Protein AF-A0A522PJX7-F1 (afdb_monomer)

Mean predicted aligned error: 15.56 Å

pLDDT: mean 84.02, std 15.45, range [34.19, 97.69]

Solvent-accessible surface area (backbone atoms only — not comparable to full-atom values): 11535 Å² total; per-residue (Å²): 135,85,78,81,78,79,79,72,76,81,71,79,57,52,40,31,30,50,41,28,52,39,64,55,97,56,32,43,27,32,71,86,66,47,16,30,44,44,42,90,82,45,62,69,66,53,59,69,59,42,38,61,78,27,16,34,41,37,28,24,50,101,76,23,36,34,71,44,70,45,72,37,97,53,82,66,90,56,57,42,54,66,88,81,48,68,70,85,37,46,42,83,35,68,64,68,54,49,74,51,55,77,65,54,63,16,55,32,38,40,36,38,35,49,41,89,86,57,61,90,87,63,56,48,15,39,17,28,63,94,55,77,56,36,31,58,66,42,69,39,47,76,77,53,101,41,35,31,41,34,79,44,80,38,42,56,67,38,78,43,43,34,47,51,18,52,48,35,76,66,36,18,51,16,36,95,84,65,45,81,58,80,71,47,76,49,64,36,35,76,80,38,72,48,83,49,72,44,71,36,43,53,73,62,131

Radius of gyration: 29.39 Å; Cα contacts (8 Å, |Δi|>4): 430; chains: 1; bounding box: 68×28×91 Å

Nearest PDB structures (foldseek):
  5veb-assembly1_X  TM=3.843E-01  e=1.137E-01  Homo sapiens
  6sws-assembly3_E-2  TM=5.670E-01  e=1.074E+00  Homo sapiens
  2d7p-assembly1_A  TM=5.488E-01  e=8.053E-01  Homo sapiens
  2dj4-assembly1_A  TM=5.676E-01  e=2.023E+00  Homo sapiens
  6sws-assembly2_C-3  TM=5.173E-01  e=1.074E+00  Homo sapiens

Secondary structure (DSSP, 8-state):
------------PEEEEEEEEEEETTEEEETTS-EEEEPTTS-HHHHHH--TT-EEEEEE-TTSEEEEEEEESS--SSSB-GGGS-GGGSB--HHHHHTT----EEEEEEEEEPPTTS-TTPPPEEEEGGGTT-TTSEEPEE-SSSEEEEEEEEETT-EEEEEEESSSGGGBEE-TTSS-PPPEEEE--TT-EEEEE--EETT--

Foldseek 3Di:
DDDDDPPPPPPPFAKEKFFFQDQPPQWTAGPVQWIAGEDPPEDVVLNVLNDGGWMWIFGADPQLYTPYIDTHNDTDPDGHYPVVDDPRSIDRDVVNVCVPPVLVFAKAKEKEFEDLPPDQPFWKAKQWVVNVRQQHDWTWDDPDSGITMTIDTGRQFDKIWIWMASRDLQFTFADPVLHDDGTDIDTGHHPHYHYYYRPGTNPDD

Sequence (205 aa):
MVATLHLLALAVALQIHAQVLALQDGLLVLTSGDALRVDPALDPQVERQAAPGRYVLISLDERGVVRALRVGDHPFTQGEAPSAVPAALFVTPPHRAAESAQETSVTVTLTVRVPSSTPPNDAVYVATAASEWNANQVRCTQLDGITWRCSLTLPDGAPLAYRYTRGAWSTAESDPAGGQPAARTLTARANLTASDTVARWSDQR

Structure (mmCIF, N/CA/C/O backbone):
data_AF-A0A522PJX7-F1
#
_entry.id   AF-A0A522PJX7-F1
#
loop_
_atom_site.group_PDB
_atom_site.id
_atom_site.type_symbol
_atom_site.label_atom_id
_atom_site.label_alt_id
_atom_site.label_comp_id
_atom_site.label_asym_id
_atom_site.label_entity_id
_atom_site.label_seq_id
_atom_site.pdbx_PDB_ins_code
_atom_site.Cartn_x
_atom_site.Cartn_y
_atom_site.Cartn_z
_atom_site.occupancy
_atom_site.B_iso_or_equiv
_atom_site.auth_seq_id
_atom_site.auth_comp_id
_atom_site.auth_asym_id
_atom_site.auth_atom_id
_atom_site.pdbx_PDB_model_num
ATOM 1 N N . MET A 1 1 ? -40.185 10.380 62.701 1.00 40.31 1 MET A N 1
ATOM 2 C CA . MET A 1 1 ? -39.904 10.672 61.281 1.00 40.31 1 MET A CA 1
ATOM 3 C C . MET A 1 1 ? -38.770 9.747 60.872 1.00 40.31 1 MET A C 1
ATOM 5 O O . MET A 1 1 ? -37.645 9.953 61.303 1.00 40.31 1 MET A O 1
ATOM 9 N N . VAL A 1 2 ? -39.100 8.623 60.235 1.00 34.19 2 VAL A N 1
ATOM 10 C CA . VAL A 1 2 ? -38.140 7.553 59.927 1.00 34.19 2 VAL A CA 1
ATOM 11 C C . VAL A 1 2 ? -37.400 7.963 58.659 1.00 34.19 2 VAL A C 1
ATOM 13 O O . VAL A 1 2 ? -38.016 8.072 57.603 1.00 34.19 2 VAL A O 1
ATOM 16 N N . ALA A 1 3 ? -36.111 8.272 58.781 1.00 36.66 3 ALA A N 1
ATOM 17 C CA . ALA A 1 3 ? -35.261 8.551 57.635 1.00 36.66 3 ALA A CA 1
ATOM 18 C C . ALA A 1 3 ? -34.966 7.228 56.921 1.00 36.66 3 ALA A C 1
ATOM 20 O O . ALA A 1 3 ? -34.349 6.322 57.478 1.00 36.66 3 ALA A O 1
ATOM 21 N N . THR A 1 4 ? -35.478 7.128 55.701 1.00 39.91 4 THR A N 1
ATOM 22 C CA . THR A 1 4 ? -35.306 6.030 54.758 1.00 39.91 4 THR A CA 1
ATOM 23 C C . THR A 1 4 ? -33.826 5.706 54.573 1.00 39.91 4 THR A C 1
ATOM 25 O O . THR A 1 4 ? -33.088 6.449 53.927 1.00 39.91 4 THR A O 1
ATOM 28 N N . LEU A 1 5 ? -33.403 4.575 55.134 1.00 36.38 5 LEU A N 1
ATOM 29 C CA . LEU A 1 5 ? -32.114 3.952 54.873 1.00 36.38 5 LEU A CA 1
ATOM 30 C C . LEU A 1 5 ? -32.137 3.454 53.416 1.00 36.38 5 LEU A C 1
ATOM 32 O O . LEU A 1 5 ? -32.706 2.405 53.122 1.00 36.38 5 LEU A O 1
ATOM 36 N N . HIS A 1 6 ? -31.584 4.230 52.482 1.00 40.34 6 HIS A N 1
ATOM 37 C CA . HIS A 1 6 ? -31.295 3.725 51.139 1.00 40.34 6 HIS A CA 1
ATOM 38 C C . HIS A 1 6 ? -30.131 2.735 51.258 1.00 40.34 6 HIS A C 1
ATOM 40 O O . HIS A 1 6 ? -28.964 3.120 51.218 1.00 40.34 6 HIS A O 1
ATOM 46 N N . LEU A 1 7 ? -30.458 1.452 51.433 1.00 37.94 7 LEU A N 1
ATOM 47 C CA . LEU A 1 7 ? -29.553 0.358 51.099 1.00 37.94 7 LEU A CA 1
ATOM 48 C C . LEU A 1 7 ? -29.308 0.429 49.584 1.00 37.94 7 LEU A C 1
ATOM 50 O O . LEU A 1 7 ? -30.076 -0.108 48.788 1.00 37.94 7 LEU A O 1
ATOM 54 N N . LEU A 1 8 ? -28.254 1.132 49.175 1.00 37.53 8 LEU A N 1
ATOM 55 C CA . LEU A 1 8 ? -27.658 0.925 47.864 1.00 37.53 8 LEU A CA 1
ATOM 56 C C . LEU A 1 8 ? -27.061 -0.480 47.882 1.00 37.53 8 LEU A C 1
ATOM 58 O O . LEU A 1 8 ? -26.083 -0.744 48.581 1.00 37.53 8 LEU A O 1
ATOM 62 N N . ALA A 1 9 ? -27.704 -1.390 47.156 1.00 37.03 9 ALA A N 1
ATOM 63 C CA . ALA A 1 9 ? -27.133 -2.678 46.820 1.00 37.03 9 ALA A CA 1
ATOM 64 C C . ALA A 1 9 ? -25.723 -2.440 46.260 1.00 37.03 9 ALA A C 1
ATOM 66 O O . ALA A 1 9 ? -25.567 -1.745 45.254 1.00 37.03 9 ALA A O 1
ATOM 67 N N . LEU A 1 10 ? -24.696 -2.975 46.927 1.00 41.69 10 LEU A N 1
ATOM 68 C CA . LEU A 1 10 ? -23.364 -3.085 46.345 1.00 41.69 10 LEU A CA 1
ATOM 69 C C . LEU A 1 10 ? -23.477 -4.056 45.164 1.00 41.69 10 LEU A C 1
ATOM 71 O O . LEU A 1 10 ? -23.304 -5.262 45.325 1.00 41.69 10 LEU A O 1
ATOM 75 N N . ALA A 1 11 ? -23.805 -3.539 43.981 1.00 48.88 11 ALA A N 1
ATOM 76 C CA . ALA A 1 11 ? -23.495 -4.235 42.747 1.00 48.88 11 ALA A CA 1
ATOM 77 C C . ALA A 1 11 ? -21.972 -4.392 42.732 1.00 48.88 11 ALA A C 1
ATOM 79 O O . ALA A 1 11 ? -21.236 -3.403 42.789 1.00 48.88 11 ALA A O 1
ATOM 80 N N . VAL A 1 12 ? -21.498 -5.634 42.765 1.00 54.03 12 VAL A N 1
ATOM 81 C CA . VAL A 1 12 ? -20.076 -5.944 42.641 1.00 54.03 12 VAL A CA 1
ATOM 82 C C . VAL A 1 12 ? -19.652 -5.434 41.268 1.00 54.03 12 VAL A C 1
ATOM 84 O O . VAL A 1 12 ? -19.999 -6.030 40.254 1.00 54.03 12 VAL A O 1
ATOM 87 N N . ALA A 1 13 ? -18.979 -4.284 41.224 1.00 66.62 13 ALA A N 1
ATOM 88 C CA . ALA A 1 13 ? -18.426 -3.767 39.982 1.00 66.62 13 ALA A CA 1
ATOM 89 C C . ALA A 1 13 ? -17.423 -4.799 39.455 1.00 66.62 13 ALA A C 1
ATOM 91 O O . ALA A 1 13 ? -16.524 -5.213 40.192 1.00 66.62 13 ALA A O 1
ATOM 92 N N . LEU A 1 14 ? -17.592 -5.235 38.207 1.00 85.81 14 LEU A N 1
ATOM 93 C CA . LEU A 1 14 ? -16.680 -6.190 37.589 1.00 85.81 14 LEU A CA 1
ATOM 94 C C . LEU A 1 14 ? -15.313 -5.522 37.457 1.00 85.81 14 LEU A C 1
ATOM 96 O O . LEU A 1 14 ? -15.195 -4.477 36.818 1.00 85.81 14 LEU A O 1
ATOM 100 N N . GLN A 1 15 ? -14.289 -6.100 38.081 1.00 91.06 15 GLN A N 1
ATOM 101 C CA . GLN A 1 15 ? -12.939 -5.554 38.026 1.00 91.06 15 GLN A CA 1
ATOM 102 C C . GLN A 1 15 ? -12.079 -6.356 37.068 1.00 91.06 15 GLN A C 1
ATOM 104 O O . GLN A 1 15 ? -12.014 -7.576 37.185 1.00 91.06 15 GLN A O 1
ATOM 109 N N . ILE A 1 16 ? -11.368 -5.667 36.182 1.00 91.12 16 ILE A N 1
ATOM 110 C CA . ILE A 1 16 ? -10.416 -6.286 35.262 1.00 91.12 16 ILE A CA 1
ATOM 111 C C . ILE A 1 16 ? -9.067 -5.580 35.345 1.00 91.12 16 ILE A C 1
ATOM 113 O O . ILE A 1 16 ? -9.017 -4.379 35.616 1.00 91.12 16 ILE A O 1
ATOM 117 N N . HIS A 1 17 ? -7.973 -6.293 35.091 1.00 91.81 17 HIS A N 1
ATOM 118 C CA . HIS A 1 17 ? -6.651 -5.678 34.963 1.00 91.81 17 HIS A CA 1
ATOM 119 C C . HIS A 1 17 ? -6.125 -5.777 33.533 1.00 91.81 17 HIS A C 1
ATOM 121 O O . HIS A 1 17 ? -6.289 -6.792 32.863 1.00 91.81 17 HIS A O 1
ATOM 127 N N . ALA A 1 18 ? -5.472 -4.721 33.053 1.00 91.06 18 ALA A N 1
ATOM 128 C CA . ALA A 1 18 ? -4.920 -4.677 31.703 1.00 91.06 18 ALA A CA 1
ATOM 129 C C . ALA A 1 18 ? -3.762 -3.678 31.599 1.00 91.06 18 ALA A C 1
ATOM 131 O O . ALA A 1 18 ? -3.481 -2.929 32.535 1.00 91.06 18 ALA A O 1
ATOM 132 N N . GLN A 1 19 ? -3.094 -3.656 30.448 1.00 91.56 19 GLN A N 1
ATOM 133 C CA . GLN A 1 19 ? -2.133 -2.612 30.110 1.00 91.56 19 GLN A CA 1
ATOM 134 C C . GLN A 1 19 ? -2.757 -1.641 29.108 1.00 91.56 19 GLN A C 1
ATOM 136 O O . GLN A 1 19 ? -3.436 -2.050 28.163 1.00 91.56 19 GLN A O 1
ATOM 141 N N . VAL A 1 20 ? -2.529 -0.350 29.332 1.00 90.12 20 VAL A N 1
ATOM 142 C CA . VAL A 1 20 ? -3.055 0.726 28.495 1.00 90.12 20 VAL A CA 1
ATOM 143 C C . VAL A 1 20 ? -2.247 0.816 27.211 1.00 90.12 20 VAL A C 1
ATOM 145 O O . VAL A 1 20 ? -1.020 0.928 27.241 1.00 90.12 20 VAL A O 1
ATOM 148 N N . LEU A 1 21 ? -2.952 0.812 26.085 1.00 85.56 21 LEU A N 1
ATOM 149 C CA . LEU A 1 21 ? -2.401 1.180 24.789 1.00 85.56 21 LEU A CA 1
ATOM 150 C C . LEU A 1 21 ? -2.652 2.662 24.499 1.00 85.56 21 LEU A C 1
ATOM 152 O O . LEU A 1 21 ? -1.738 3.363 24.081 1.00 85.56 21 LEU A O 1
ATOM 156 N N . ALA A 1 22 ? -3.874 3.141 24.743 1.00 85.44 22 ALA A N 1
ATOM 157 C CA . ALA A 1 22 ? -4.262 4.536 24.550 1.00 85.44 22 ALA A CA 1
ATOM 158 C C . ALA A 1 22 ? -5.516 4.884 25.366 1.00 85.44 22 ALA A C 1
ATOM 160 O O . ALA A 1 22 ? -6.305 4.007 25.711 1.00 85.44 22 ALA A O 1
ATOM 161 N N . LEU A 1 23 ? -5.732 6.173 25.615 1.00 84.38 23 LEU A N 1
ATOM 162 C CA . LEU A 1 23 ? -6.990 6.720 26.114 1.00 84.38 23 LEU A CA 1
ATOM 163 C C . LEU A 1 23 ? -7.330 7.952 25.269 1.00 84.38 23 LEU A C 1
ATOM 165 O O . LEU A 1 23 ? -6.628 8.957 25.340 1.00 84.38 23 LEU A O 1
ATOM 169 N N . GLN A 1 24 ? -8.361 7.853 24.433 1.00 80.00 24 GLN A N 1
ATOM 170 C CA . GLN A 1 24 ? -8.754 8.919 23.504 1.00 80.00 24 GLN A CA 1
ATOM 171 C C . GLN A 1 24 ? -10.246 8.838 23.187 1.00 80.00 24 GLN A C 1
ATOM 173 O O . GLN A 1 24 ? -10.813 7.748 23.171 1.00 80.00 24 GLN A O 1
ATOM 178 N N . ASP A 1 25 ? -10.883 9.987 22.957 1.00 80.38 25 ASP A N 1
ATOM 179 C CA . ASP A 1 25 ? -12.298 10.090 22.570 1.00 80.38 25 ASP A CA 1
ATOM 180 C C . ASP A 1 25 ? -13.271 9.327 23.497 1.00 80.38 25 ASP A C 1
ATOM 182 O O . ASP A 1 25 ? -14.254 8.734 23.051 1.00 80.38 25 ASP A O 1
ATOM 186 N N . GLY A 1 26 ? -12.985 9.304 24.807 1.00 85.44 26 GLY A N 1
ATOM 187 C CA . GLY A 1 26 ? -13.788 8.571 25.796 1.00 85.44 26 GLY A CA 1
ATOM 188 C C . GLY A 1 26 ? -13.655 7.045 25.711 1.00 85.44 26 GLY A C 1
ATOM 189 O O . GLY A 1 26 ? -14.524 6.323 26.202 1.00 85.44 26 GLY A O 1
ATOM 190 N N . LEU A 1 27 ? -12.594 6.537 25.077 1.00 89.50 27 LEU A N 1
ATOM 191 C CA . LEU A 1 27 ? -12.295 5.112 24.955 1.00 89.50 27 LEU A CA 1
ATOM 192 C C . LEU A 1 27 ? -10.940 4.772 25.566 1.00 89.50 27 LEU A C 1
ATOM 194 O O . LEU A 1 27 ? -9.909 5.299 25.146 1.00 89.50 27 LEU A O 1
ATOM 198 N N . LEU A 1 28 ? -10.947 3.827 26.505 1.00 89.56 28 LEU A N 1
ATOM 199 C CA . LEU A 1 28 ? -9.748 3.197 27.039 1.00 89.56 28 LEU A CA 1
ATOM 200 C C . LEU A 1 28 ? -9.397 1.994 26.166 1.00 89.56 28 LEU A C 1
ATOM 202 O O . LEU A 1 28 ? -10.136 1.013 26.132 1.00 89.56 28 LEU A O 1
ATOM 206 N N . VAL A 1 29 ? -8.274 2.074 25.467 1.00 89.06 29 VAL A N 1
ATOM 207 C CA . VAL A 1 29 ? -7.759 1.034 24.579 1.00 89.06 29 VAL A CA 1
ATOM 208 C C . VAL A 1 29 ? -6.725 0.202 25.320 1.00 89.06 29 VAL A C 1
ATOM 210 O O . VAL A 1 29 ? -5.773 0.741 25.890 1.00 89.06 29 VAL A O 1
ATOM 213 N N . LEU A 1 30 ? -6.890 -1.115 25.276 1.00 88.75 30 LEU A N 1
ATOM 214 C CA . LEU A 1 30 ? -6.006 -2.077 25.922 1.00 88.75 30 LEU A CA 1
ATOM 215 C C . LEU A 1 30 ? -5.008 -2.648 24.912 1.00 88.75 30 LEU A C 1
ATOM 217 O O . LEU A 1 30 ? -5.292 -2.738 23.718 1.00 88.75 30 LEU A O 1
ATOM 221 N N . THR A 1 31 ? -3.850 -3.105 25.385 1.00 83.19 31 THR A N 1
ATOM 222 C CA . THR A 1 31 ? -2.859 -3.784 24.528 1.00 83.19 31 THR A CA 1
ATOM 223 C C . THR A 1 31 ? -3.343 -5.131 23.976 1.00 83.19 31 THR A C 1
ATOM 225 O O . THR A 1 31 ? -2.725 -5.658 23.056 1.00 83.19 31 THR A O 1
ATOM 228 N N . SER A 1 32 ? -4.469 -5.667 24.470 1.00 77.44 32 SER A N 1
ATOM 229 C CA . SER A 1 32 ? -5.161 -6.811 23.854 1.00 77.44 32 SER A CA 1
ATOM 230 C C . SER A 1 32 ? -5.832 -6.469 22.516 1.00 77.44 32 SER A C 1
ATOM 232 O O . SER A 1 32 ? -6.227 -7.376 21.790 1.00 77.44 32 SER A O 1
ATOM 234 N N . GLY A 1 33 ? -5.974 -5.178 22.188 1.00 72.12 33 GLY A N 1
ATOM 235 C CA . GLY A 1 33 ? -6.717 -4.694 21.021 1.00 72.12 33 GLY A CA 1
ATOM 236 C C . GLY A 1 33 ? -8.214 -4.474 21.278 1.00 72.12 33 GLY A C 1
ATOM 237 O O . GLY A 1 33 ? -8.943 -4.061 20.372 1.00 72.12 33 GLY A O 1
ATOM 238 N N . ASP A 1 34 ? -8.687 -4.727 22.499 1.00 84.50 34 ASP A N 1
ATOM 239 C CA . ASP A 1 34 ? -10.046 -4.397 22.927 1.00 84.50 34 ASP A CA 1
ATOM 240 C C . ASP A 1 34 ? -10.100 -2.984 23.514 1.00 84.50 34 ASP A C 1
ATOM 242 O O . ASP A 1 34 ? -9.090 -2.434 23.964 1.00 84.50 34 ASP A O 1
ATOM 246 N N . ALA A 1 35 ? -11.288 -2.383 23.524 1.00 89.12 35 ALA A N 1
ATOM 247 C CA . ALA A 1 35 ? -11.493 -1.087 24.150 1.00 89.12 35 ALA A CA 1
ATOM 248 C C . ALA A 1 35 ? -12.732 -1.058 25.037 1.00 89.12 35 ALA A C 1
ATOM 250 O O . ALA A 1 35 ? -13.642 -1.875 24.907 1.00 89.12 35 ALA A O 1
ATOM 251 N N . LEU A 1 36 ? -12.760 -0.096 25.950 1.00 91.06 36 LEU A N 1
ATOM 252 C CA . LEU A 1 36 ? -13.826 0.102 26.923 1.00 91.06 36 LEU A CA 1
ATOM 253 C C . LEU A 1 36 ? -14.283 1.554 26.900 1.00 91.06 36 LEU A C 1
ATOM 255 O O . LEU A 1 36 ? -13.476 2.469 26.722 1.00 91.06 36 LEU A O 1
ATOM 259 N N . ARG A 1 37 ? -15.587 1.770 27.084 1.00 91.19 37 ARG A N 1
ATOM 260 C CA . ARG A 1 37 ? -16.151 3.121 27.175 1.00 91.19 37 ARG A CA 1
ATOM 261 C C . ARG A 1 37 ? -15.810 3.715 28.525 1.00 91.19 37 ARG A C 1
ATOM 263 O O . ARG A 1 37 ? -16.067 3.086 29.543 1.00 91.19 37 ARG A O 1
ATOM 270 N N . VAL A 1 38 ? -15.280 4.925 28.534 1.00 89.81 38 VAL A N 1
ATOM 271 C CA . VAL A 1 38 ? -14.979 5.654 29.761 1.00 89.81 38 VAL A CA 1
ATOM 272 C C . VAL A 1 38 ? -16.161 6.532 30.133 1.00 89.81 38 VAL A C 1
ATOM 274 O O . VAL A 1 38 ? -16.754 7.187 29.275 1.00 89.81 38 VAL A O 1
ATOM 277 N N . ASP A 1 39 ? -16.548 6.493 31.406 1.00 89.88 39 ASP A N 1
ATOM 278 C CA . ASP A 1 39 ? -17.553 7.403 31.939 1.00 89.88 39 ASP A CA 1
ATOM 279 C C . ASP A 1 39 ? -17.027 8.847 31.846 1.00 89.88 39 ASP A C 1
ATOM 281 O O . ASP A 1 39 ? -15.965 9.121 32.399 1.00 89.88 39 ASP A O 1
ATOM 285 N N . PRO A 1 40 ? -17.739 9.791 31.202 1.00 82.69 40 PRO A N 1
ATOM 286 C CA . PRO A 1 40 ? -17.319 11.195 31.153 1.00 82.69 40 PRO A CA 1
ATOM 287 C C . PRO A 1 40 ? -17.229 11.864 32.536 1.00 82.69 40 PRO A C 1
ATOM 289 O O . PRO A 1 40 ? -16.688 12.962 32.644 1.00 82.69 40 PRO A O 1
ATOM 292 N N . ALA A 1 41 ? -17.781 11.244 33.584 1.00 84.94 41 ALA A N 1
ATOM 293 C CA . ALA A 1 41 ? -17.633 11.685 34.968 1.00 84.94 41 ALA A CA 1
ATOM 294 C C . ALA A 1 41 ? -16.376 11.127 35.671 1.00 84.94 41 ALA A C 1
ATOM 296 O O . ALA A 1 41 ? -16.176 11.415 36.855 1.00 84.94 41 ALA A O 1
ATOM 297 N N . LEU A 1 42 ? -15.546 10.325 34.992 1.00 84.38 42 LEU A N 1
ATOM 298 C CA . LEU A 1 42 ? -14.290 9.822 35.546 1.00 84.38 42 LEU A CA 1
ATOM 299 C C . LEU A 1 42 ? -13.324 10.987 35.825 1.00 84.38 42 LEU A C 1
ATOM 301 O O . LEU A 1 42 ? -13.289 11.979 35.101 1.00 84.38 42 LEU A O 1
ATOM 305 N N . ASP A 1 43 ? -12.534 10.876 36.896 1.00 79.75 43 ASP A N 1
ATOM 306 C CA . ASP A 1 43 ? -11.571 11.913 37.276 1.00 79.75 43 ASP A CA 1
ATOM 307 C C . ASP A 1 43 ? -10.559 12.187 36.135 1.00 79.75 43 ASP A C 1
ATOM 309 O O . ASP A 1 43 ? -9.767 11.298 35.792 1.00 79.75 43 ASP A O 1
ATOM 313 N N . PRO A 1 44 ? -10.491 13.422 35.593 1.00 77.12 44 PRO A N 1
ATOM 314 C CA . PRO A 1 44 ? -9.568 13.778 34.512 1.00 77.12 44 PRO A CA 1
ATOM 315 C C . PRO A 1 44 ? -8.079 13.638 34.869 1.00 77.12 44 PRO A C 1
ATOM 317 O O . PRO A 1 44 ? -7.215 13.680 33.989 1.00 77.12 44 PRO A O 1
ATOM 320 N N . GLN A 1 45 ? -7.726 13.555 36.156 1.00 77.44 45 GLN A N 1
ATOM 321 C CA . GLN A 1 45 ? -6.358 13.246 36.584 1.00 77.44 45 GLN A CA 1
ATOM 322 C C . GLN A 1 45 ? -6.016 11.780 36.335 1.00 77.44 45 GLN A C 1
ATOM 324 O O . GLN A 1 45 ? -4.915 11.471 35.885 1.00 77.44 45 GLN A O 1
ATOM 329 N N . VAL A 1 46 ? -6.963 10.885 36.606 1.00 76.69 46 VAL A N 1
ATOM 330 C CA . VAL A 1 46 ? -6.802 9.444 36.409 1.00 76.69 46 VAL A CA 1
ATOM 331 C C . VAL A 1 46 ? -6.697 9.126 34.919 1.00 76.69 46 VAL A C 1
ATOM 333 O O . VAL A 1 46 ? -5.833 8.348 34.518 1.00 76.69 46 VAL A O 1
ATOM 336 N N . GLU A 1 47 ? -7.495 9.802 34.092 1.00 75.81 47 GLU A N 1
ATOM 337 C CA . GLU A 1 47 ? -7.389 9.726 32.632 1.00 75.81 47 GLU A CA 1
ATOM 338 C C . GLU A 1 47 ? -5.997 10.137 32.136 1.00 75.81 47 GLU A C 1
ATOM 340 O O . GLU A 1 47 ? -5.360 9.414 31.373 1.00 75.81 47 GLU A O 1
ATOM 345 N N . ARG A 1 48 ? -5.458 11.254 32.640 1.00 79.19 48 ARG A N 1
ATOM 346 C CA . ARG A 1 48 ? -4.104 11.712 32.290 1.00 79.19 48 ARG A CA 1
ATOM 347 C C . ARG A 1 48 ? -2.996 10.760 32.731 1.00 79.19 48 ARG A C 1
ATOM 349 O O . ARG A 1 48 ? -1.944 10.718 32.099 1.00 79.19 48 ARG A O 1
ATOM 356 N N . GLN A 1 49 ? -3.203 10.025 33.820 1.00 83.75 49 GLN A N 1
ATOM 357 C CA . GLN A 1 49 ? -2.230 9.053 34.316 1.00 83.75 49 GLN A CA 1
ATOM 358 C C . GLN A 1 49 ? -2.224 7.765 33.491 1.00 83.75 49 GLN A C 1
ATOM 360 O O . GLN A 1 49 ? -1.194 7.091 33.454 1.00 83.75 49 GLN A O 1
ATOM 365 N N . ALA A 1 50 ? -3.331 7.430 32.822 1.00 85.19 50 ALA A N 1
ATOM 366 C CA . ALA A 1 50 ? -3.488 6.255 31.968 1.00 85.19 50 ALA A CA 1
ATOM 367 C C . ALA A 1 50 ? -2.768 6.424 30.615 1.00 85.19 50 ALA A C 1
ATOM 369 O O . ALA A 1 50 ? -3.364 6.354 29.543 1.00 85.19 50 ALA A O 1
ATOM 370 N N . ALA A 1 51 ? -1.460 6.666 30.673 1.00 82.19 51 ALA A N 1
ATOM 371 C CA . ALA A 1 51 ? -0.589 6.740 29.510 1.00 82.19 51 ALA A CA 1
ATOM 372 C C . ALA A 1 51 ? -0.288 5.339 28.930 1.00 82.19 51 ALA A C 1
ATOM 374 O O . ALA A 1 51 ? -0.396 4.337 29.647 1.00 82.19 51 ALA A O 1
ATOM 375 N N . PRO A 1 52 ? 0.143 5.245 27.658 1.00 85.12 52 PRO A N 1
ATOM 376 C CA . PRO A 1 52 ? 0.576 3.985 27.060 1.00 85.12 52 PRO A CA 1
ATOM 377 C C . PRO A 1 52 ? 1.649 3.274 27.897 1.00 85.12 52 PRO A C 1
ATOM 379 O O . PRO A 1 52 ? 2.567 3.901 28.427 1.00 85.12 52 PRO A O 1
ATOM 382 N N . GLY A 1 53 ? 1.528 1.954 28.026 1.00 83.62 53 GLY A N 1
ATOM 383 C CA . GLY A 1 53 ? 2.445 1.113 28.796 1.00 83.62 53 GLY A CA 1
ATOM 384 C C . GLY A 1 53 ? 2.155 1.048 30.300 1.00 83.62 53 GLY A C 1
ATOM 385 O O . GLY A 1 53 ? 2.722 0.189 30.977 1.00 83.62 53 GLY A O 1
ATOM 386 N N . ARG A 1 54 ? 1.252 1.888 30.829 1.00 90.00 54 ARG A N 1
ATOM 387 C CA . ARG A 1 54 ? 0.805 1.827 32.230 1.00 90.00 54 ARG A CA 1
ATOM 388 C C . ARG A 1 54 ? -0.123 0.639 32.451 1.00 90.00 54 ARG A C 1
ATOM 390 O O . ARG A 1 54 ? -0.885 0.262 31.563 1.00 90.00 54 ARG A O 1
ATOM 397 N N . TYR A 1 55 ? -0.097 0.082 33.654 1.00 90.88 55 TYR A N 1
ATOM 398 C CA . TYR A 1 55 ? -1.038 -0.957 34.055 1.00 90.88 55 TYR A CA 1
ATOM 399 C C . TYR A 1 55 ? -2.248 -0.322 34.714 1.00 90.88 55 TYR A C 1
ATOM 401 O O . TYR A 1 55 ? -2.120 0.671 35.431 1.00 90.88 55 TYR A O 1
ATOM 409 N N . VAL A 1 56 ? -3.420 -0.896 34.480 1.00 92.50 56 VAL A N 1
ATOM 410 C CA . VAL A 1 56 ? -4.680 -0.395 35.012 1.00 92.50 56 VAL A CA 1
ATOM 411 C C . VAL A 1 56 ? -5.501 -1.495 35.656 1.00 92.50 56 VAL A C 1
ATOM 413 O O . VAL A 1 56 ? -5.581 -2.602 35.131 1.00 92.50 56 VAL A O 1
ATOM 416 N N . LEU A 1 57 ? -6.133 -1.161 36.778 1.00 92.31 57 LEU A N 1
ATOM 417 C CA . LEU A 1 57 ? -7.258 -1.896 37.343 1.00 92.31 57 LEU A CA 1
ATOM 418 C C . LEU A 1 57 ? -8.528 -1.098 37.047 1.00 92.31 57 LEU A C 1
ATOM 420 O O . LEU A 1 57 ? -8.654 0.058 37.457 1.00 92.31 57 LEU A O 1
ATOM 424 N N . ILE A 1 58 ? -9.438 -1.713 36.311 1.00 92.00 58 ILE A N 1
ATOM 425 C CA . ILE A 1 58 ? -10.614 -1.092 35.715 1.00 92.00 58 ILE A CA 1
ATOM 426 C C . ILE A 1 58 ? -11.845 -1.657 36.416 1.00 92.00 58 ILE A C 1
ATOM 428 O O . ILE A 1 58 ? -12.011 -2.872 36.453 1.00 92.00 58 ILE A O 1
ATOM 432 N N . SER A 1 59 ? -12.715 -0.796 36.938 1.00 90.75 59 SER A N 1
ATOM 433 C CA . SER A 1 59 ? -14.033 -1.192 37.441 1.00 90.75 59 SER A CA 1
ATOM 434 C C . SER A 1 59 ? -15.101 -0.862 36.403 1.00 90.75 59 SER A C 1
ATOM 436 O O . SER A 1 59 ? -15.282 0.306 36.046 1.00 90.75 59 SER A O 1
ATOM 438 N N . LEU A 1 60 ? -15.813 -1.887 35.947 1.00 89.81 60 LEU A N 1
ATOM 439 C CA . LEU A 1 60 ? -16.867 -1.819 34.942 1.00 89.81 60 LEU A CA 1
ATOM 440 C C . LEU A 1 60 ? -18.254 -1.905 35.587 1.00 89.81 60 LEU A C 1
ATOM 442 O O . LEU A 1 60 ? -18.446 -2.605 36.585 1.00 89.81 60 LEU A O 1
ATOM 446 N N . ASP A 1 61 ? -19.226 -1.216 34.991 1.00 87.00 61 ASP A N 1
ATOM 447 C CA . ASP A 1 61 ? -20.645 -1.474 35.245 1.00 87.00 61 ASP A CA 1
ATOM 448 C C . ASP A 1 61 ? -21.200 -2.604 34.354 1.00 87.00 61 ASP A C 1
ATOM 450 O O . ASP A 1 61 ? -20.507 -3.142 33.489 1.00 87.00 61 ASP A O 1
ATOM 454 N N . GLU A 1 62 ? -22.475 -2.956 34.544 1.00 82.75 62 GLU A N 1
ATOM 455 C CA . GLU A 1 62 ? -23.164 -4.018 33.786 1.00 82.75 62 GLU A CA 1
ATOM 456 C C . GLU A 1 62 ? -23.220 -3.767 32.266 1.00 82.75 62 GLU A C 1
ATOM 458 O O . GLU A 1 62 ? -23.554 -4.668 31.499 1.00 82.75 62 GLU A O 1
ATOM 463 N N . ARG A 1 63 ? -22.909 -2.544 31.816 1.00 84.19 63 ARG A N 1
ATOM 464 C CA . ARG A 1 63 ? -22.889 -2.142 30.404 1.00 84.19 63 ARG A CA 1
ATOM 465 C C . ARG A 1 63 ? -21.470 -2.048 29.837 1.00 84.19 63 ARG A C 1
ATOM 467 O O . ARG A 1 63 ? -21.323 -1.662 28.680 1.00 84.19 63 ARG A O 1
ATOM 474 N N . GLY A 1 64 ? -20.443 -2.366 30.627 1.00 85.94 64 GLY A N 1
ATOM 475 C CA . GLY A 1 64 ? -19.043 -2.290 30.205 1.00 85.94 64 GLY A CA 1
ATOM 476 C C . GLY A 1 64 ? -18.476 -0.868 30.208 1.00 85.94 64 GLY A C 1
ATOM 477 O O . GLY A 1 64 ? -17.480 -0.602 29.534 1.00 85.94 64 GLY A O 1
ATOM 478 N N . VAL A 1 65 ? -19.098 0.066 30.940 1.00 90.12 65 VAL A N 1
ATOM 479 C CA . VAL A 1 65 ? -18.573 1.429 31.104 1.00 90.12 65 VAL A CA 1
ATOM 480 C C . VAL A 1 65 ? -17.618 1.478 32.296 1.00 90.12 65 VAL A C 1
ATOM 482 O O . VAL A 1 65 ? -17.948 1.012 33.388 1.00 90.12 65 VAL A O 1
ATOM 485 N N . VAL A 1 66 ? -16.441 2.073 32.100 1.00 90.94 66 VAL A N 1
ATOM 486 C CA . VAL A 1 66 ? -15.424 2.289 33.134 1.00 90.94 66 VAL A CA 1
ATOM 487 C C . VAL A 1 66 ? -15.909 3.347 34.117 1.00 90.94 66 VAL A C 1
ATOM 489 O O . VAL A 1 66 ? -15.988 4.523 33.774 1.00 90.94 66 VAL A O 1
ATOM 492 N N . ARG A 1 67 ? -16.195 2.929 35.353 1.00 89.62 67 ARG A N 1
ATOM 493 C CA . ARG A 1 67 ? -16.623 3.805 36.460 1.00 89.62 67 ARG A CA 1
ATOM 494 C C . ARG A 1 67 ? -15.484 4.217 37.378 1.00 89.62 67 ARG A C 1
ATOM 496 O O . ARG A 1 67 ? -15.563 5.247 38.039 1.00 89.62 67 ARG A O 1
ATOM 503 N N . ALA A 1 68 ? -14.437 3.405 37.443 1.00 87.50 68 ALA A N 1
ATOM 504 C CA . ALA A 1 68 ? -13.230 3.727 38.183 1.00 87.50 68 ALA A CA 1
ATOM 505 C C . ALA A 1 68 ? -12.019 3.104 37.499 1.00 87.50 68 ALA A C 1
ATOM 507 O O . ALA A 1 68 ? -12.094 2.005 36.947 1.00 87.50 68 ALA A O 1
ATOM 508 N N . LEU A 1 69 ? -10.896 3.807 37.577 1.00 89.06 69 LEU A N 1
ATOM 509 C CA . LEU A 1 69 ? -9.631 3.376 37.013 1.00 89.06 69 LEU A CA 1
ATOM 510 C C . LEU A 1 69 ? -8.534 3.625 38.048 1.00 89.06 69 LEU A C 1
ATOM 512 O O . LEU A 1 69 ? -8.443 4.705 38.628 1.00 89.06 69 LEU A O 1
ATOM 516 N N . ARG A 1 70 ? -7.701 2.620 38.310 1.00 90.12 70 ARG A N 1
ATOM 517 C CA . ARG A 1 70 ? -6.466 2.783 39.086 1.00 90.12 70 ARG A CA 1
ATOM 518 C C . ARG A 1 70 ? -5.293 2.511 38.177 1.00 90.12 70 ARG A C 1
ATOM 520 O O . ARG A 1 70 ? -5.252 1.457 37.559 1.00 90.12 70 ARG A O 1
ATOM 527 N N . VAL A 1 71 ? -4.340 3.431 38.138 1.00 91.50 71 VAL A N 1
ATOM 528 C CA . VAL A 1 71 ? -3.150 3.320 37.295 1.00 91.50 71 VAL A CA 1
ATOM 529 C C . VAL A 1 71 ? -1.944 2.939 38.149 1.00 91.50 71 VAL A C 1
ATOM 531 O O . VAL A 1 71 ? -1.771 3.457 39.251 1.00 91.50 71 VAL A O 1
ATOM 534 N N . GLY A 1 72 ? -1.106 2.039 37.645 1.00 88.75 72 GLY A N 1
ATOM 535 C CA . GLY A 1 72 ? 0.119 1.588 38.291 1.00 88.75 72 GLY A CA 1
ATOM 536 C C . GLY A 1 72 ? 1.283 1.436 37.313 1.00 88.75 72 GLY A C 1
ATOM 537 O O . GLY A 1 72 ? 1.108 1.292 36.103 1.00 88.75 72 GLY A O 1
ATOM 538 N N . ASP A 1 73 ? 2.492 1.454 37.869 1.00 88.81 73 ASP A N 1
ATOM 539 C CA . ASP A 1 73 ? 3.751 1.185 37.161 1.00 88.81 73 ASP A CA 1
ATOM 540 C C . ASP A 1 73 ? 3.979 -0.316 36.893 1.00 88.81 73 ASP A C 1
ATOM 542 O O . ASP A 1 73 ? 4.867 -0.682 36.130 1.00 88.81 73 ASP A O 1
ATOM 546 N N . HIS A 1 74 ? 3.196 -1.189 37.536 1.00 89.50 74 HIS A N 1
ATOM 547 C CA . HIS A 1 74 ? 3.364 -2.645 37.538 1.00 89.50 74 HIS A CA 1
ATOM 548 C C . HIS A 1 74 ? 1.998 -3.341 37.399 1.00 89.50 74 HIS A C 1
ATOM 550 O O . HIS A 1 74 ? 0.987 -2.738 37.776 1.00 89.50 74 HIS A O 1
ATOM 556 N N . PRO A 1 75 ? 1.948 -4.596 36.910 1.00 86.44 75 PRO A N 1
ATOM 557 C CA . PRO A 1 75 ? 0.704 -5.353 36.794 1.00 86.44 75 PRO A CA 1
ATOM 558 C C . PRO A 1 75 ? -0.050 -5.458 38.124 1.00 86.44 75 PRO A C 1
ATOM 560 O O . PRO A 1 75 ? 0.545 -5.704 39.175 1.00 86.44 75 PRO A O 1
ATOM 563 N N . PHE A 1 76 ? -1.373 -5.321 38.070 1.00 87.81 76 PHE A N 1
ATOM 564 C CA . PHE A 1 76 ? -2.235 -5.591 39.217 1.00 87.81 76 PHE A CA 1
ATOM 565 C C . PHE A 1 76 ? -2.489 -7.094 39.347 1.00 87.81 76 PHE A C 1
ATOM 567 O O . PHE A 1 76 ? -2.668 -7.791 38.356 1.00 87.81 76 PHE A O 1
ATOM 574 N N . THR A 1 77 ? -2.546 -7.585 40.584 1.00 85.12 77 THR A N 1
ATOM 575 C CA . THR A 1 77 ? -2.962 -8.963 40.909 1.00 85.12 77 THR A CA 1
ATOM 576 C C . THR A 1 77 ? -4.457 -9.072 41.219 1.00 85.12 77 THR A C 1
ATOM 578 O O . THR A 1 77 ? -4.973 -10.167 41.420 1.00 85.12 77 THR A O 1
ATOM 581 N N . GLN A 1 78 ? -5.144 -7.930 41.297 1.00 85.81 78 GLN A N 1
ATOM 582 C CA . GLN A 1 78 ? -6.583 -7.820 41.517 1.00 85.81 78 GLN A CA 1
ATOM 583 C C . GLN A 1 78 ? -7.326 -7.793 40.175 1.00 85.81 78 GLN A C 1
ATOM 585 O O . GLN A 1 78 ? -6.764 -7.377 39.163 1.00 85.81 78 GLN A O 1
ATOM 590 N N . GLY A 1 79 ? -8.603 -8.174 40.187 1.00 84.00 79 GLY A N 1
ATOM 591 C CA . GLY A 1 79 ? -9.448 -8.196 38.993 1.00 84.00 79 GLY A CA 1
ATOM 592 C C . GLY A 1 79 ? -9.163 -9.374 38.061 1.00 84.00 79 GLY A C 1
ATOM 593 O O . GLY A 1 79 ? -8.125 -10.030 38.140 1.00 84.00 79 GLY A O 1
ATOM 594 N N . GLU A 1 80 ? -10.114 -9.644 37.182 1.00 86.06 80 GLU A N 1
ATOM 595 C CA . GLU A 1 80 ? -10.048 -10.712 36.193 1.00 86.06 80 GLU A CA 1
ATOM 596 C C . GLU A 1 80 ? -9.211 -10.297 34.975 1.00 86.06 80 GLU A C 1
ATOM 598 O O . GLU A 1 80 ? -9.039 -9.111 34.674 1.00 86.06 80 GLU A O 1
ATOM 603 N N . ALA A 1 81 ? -8.688 -11.286 34.251 1.00 83.12 81 ALA A N 1
ATOM 604 C CA . ALA A 1 81 ? -8.089 -11.032 32.949 1.00 83.12 81 ALA A CA 1
ATOM 605 C C . ALA A 1 81 ? -9.191 -10.636 31.944 1.00 83.12 81 ALA A C 1
ATOM 607 O O . ALA A 1 81 ? -10.283 -11.207 31.998 1.00 83.12 81 ALA A O 1
ATOM 608 N N . PRO A 1 82 ? -8.921 -9.748 30.969 1.00 83.69 82 PRO A N 1
ATOM 609 C CA . PRO A 1 82 ? -9.914 -9.348 29.970 1.00 83.69 82 PRO A CA 1
ATOM 610 C C . PRO A 1 82 ? -10.517 -10.531 29.196 1.00 83.69 82 PRO A C 1
ATOM 612 O O . PRO A 1 82 ? -11.681 -10.497 28.821 1.00 83.69 82 PRO A O 1
ATOM 615 N N . SER A 1 83 ? -9.754 -11.613 29.016 1.00 80.12 83 SER A N 1
ATOM 616 C CA . SER A 1 83 ? -10.197 -12.845 28.353 1.00 80.12 83 SER A CA 1
ATOM 617 C C . SER A 1 83 ? -11.232 -13.662 29.135 1.00 80.12 83 SER A C 1
ATOM 619 O O . SER A 1 83 ? -11.902 -14.504 28.540 1.00 80.12 83 SER A O 1
ATOM 621 N N . ALA A 1 84 ? -11.367 -13.444 30.446 1.00 82.94 84 ALA A N 1
ATOM 622 C CA . ALA A 1 84 ? -12.387 -14.087 31.278 1.00 82.94 84 ALA A CA 1
ATOM 623 C C . ALA A 1 84 ? -13.723 -13.320 31.273 1.00 82.94 84 ALA A C 1
ATOM 625 O O . ALA A 1 84 ? -14.738 -13.835 31.739 1.00 82.94 84 ALA A O 1
ATOM 626 N N . VAL A 1 85 ? -13.730 -12.105 30.721 1.00 84.88 85 VAL A N 1
ATOM 627 C CA . VAL A 1 85 ? -14.865 -11.180 30.744 1.00 84.88 85 VAL A CA 1
ATOM 628 C C . VA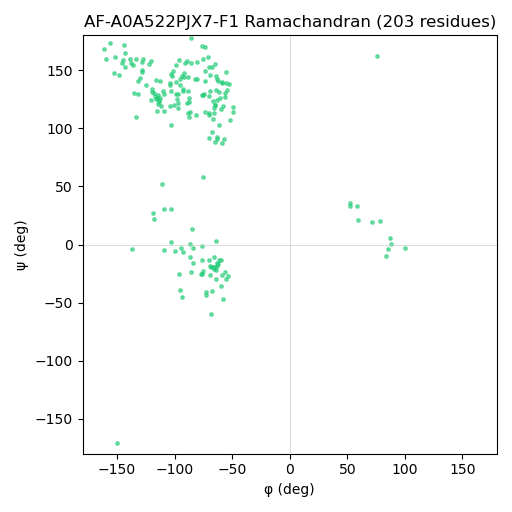L A 1 85 ? -15.679 -11.310 29.451 1.00 84.88 85 VAL A C 1
ATOM 630 O O . VAL A 1 85 ? -15.098 -11.478 28.376 1.00 84.88 85 VAL A O 1
ATOM 633 N N . PRO A 1 86 ? -17.025 -11.216 29.494 1.00 83.75 86 PRO A N 1
ATOM 634 C CA . PRO A 1 86 ? -17.843 -11.303 28.291 1.00 83.75 86 PRO A CA 1
ATOM 635 C C . PRO A 1 86 ? -17.453 -10.259 27.239 1.00 83.75 86 PRO A C 1
ATOM 637 O O . PRO A 1 86 ? -17.482 -9.057 27.501 1.00 83.75 86 PRO A O 1
ATOM 640 N N . ALA A 1 87 ? -17.191 -10.720 26.013 1.00 82.56 87 ALA A N 1
ATOM 641 C CA . ALA A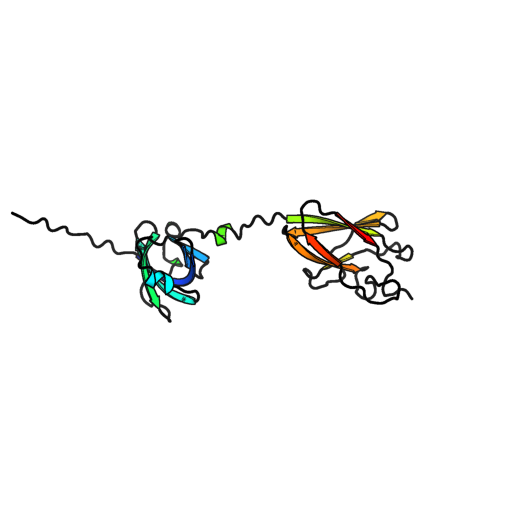 1 87 ? -16.816 -9.868 24.881 1.00 82.56 87 ALA A CA 1
ATOM 642 C C . ALA A 1 87 ? -17.811 -8.715 24.619 1.00 82.56 87 ALA A C 1
ATOM 644 O O . ALA A 1 87 ? -17.419 -7.663 24.130 1.00 82.56 87 ALA A O 1
ATOM 645 N N . ALA A 1 88 ? -19.087 -8.892 24.986 1.00 85.12 88 ALA A N 1
ATOM 646 C CA . ALA A 1 88 ? -20.141 -7.883 24.847 1.00 85.12 88 ALA A CA 1
ATOM 647 C C . ALA A 1 88 ? -19.916 -6.605 25.680 1.00 85.12 88 ALA A C 1
ATOM 649 O O . ALA A 1 88 ? -20.545 -5.588 25.400 1.00 85.12 88 ALA A O 1
ATOM 650 N N . LEU A 1 89 ? -19.047 -6.652 26.697 1.00 85.31 89 LEU A N 1
ATOM 651 C CA . LEU A 1 89 ? -18.682 -5.484 27.505 1.00 85.31 89 LEU A CA 1
ATOM 652 C C . LEU A 1 89 ? -17.577 -4.644 26.857 1.00 85.31 89 LEU A C 1
ATOM 654 O O . LEU A 1 89 ? -17.381 -3.491 27.237 1.00 85.31 89 LEU A O 1
ATOM 658 N N . PHE A 1 90 ? -16.873 -5.199 25.871 1.00 84.75 90 PHE A N 1
ATOM 659 C CA . PHE A 1 90 ? -15.848 -4.492 25.122 1.00 84.75 90 PHE A CA 1
ATOM 660 C C . PHE A 1 90 ? -16.449 -3.852 23.874 1.00 84.75 90 PHE A C 1
ATOM 662 O O . PHE A 1 90 ? -17.370 -4.368 23.240 1.00 84.75 90 PHE A O 1
ATOM 669 N N . VAL A 1 91 ? -15.886 -2.714 23.490 1.00 83.12 91 VAL A N 1
ATOM 670 C CA . VAL A 1 91 ? -16.135 -2.095 22.197 1.00 83.12 91 VAL A CA 1
ATOM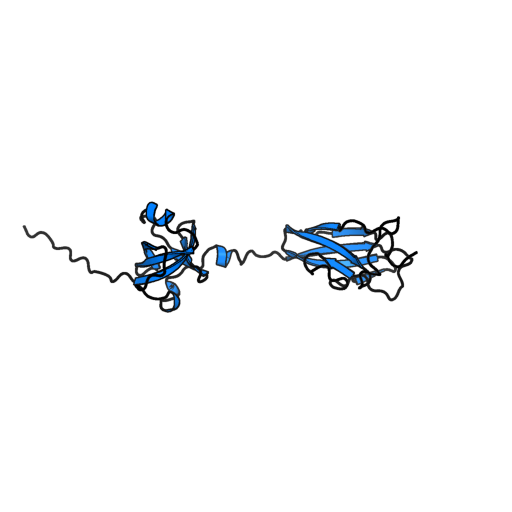 671 C C . VAL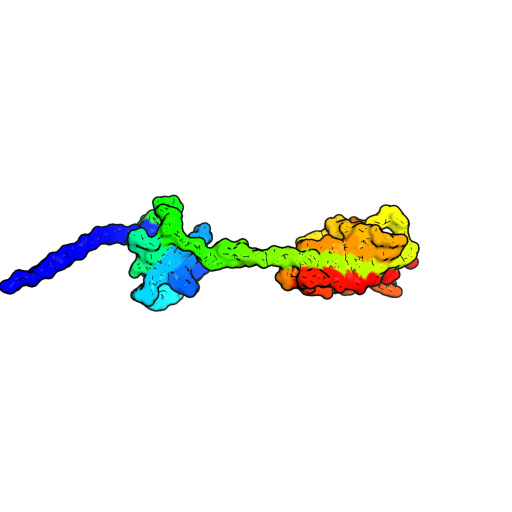 A 1 91 ? -14.963 -2.370 21.273 1.00 83.12 91 VAL A C 1
ATOM 673 O O . VAL A 1 91 ? -13.805 -2.402 21.683 1.00 83.12 91 VAL A O 1
ATOM 676 N N . THR A 1 92 ? -15.271 -2.537 19.992 1.00 72.38 92 THR A N 1
ATOM 677 C CA . THR A 1 92 ? -14.256 -2.482 18.942 1.00 72.38 92 THR A CA 1
ATOM 678 C C . THR A 1 92 ? -13.811 -1.025 18.834 1.00 72.38 92 THR A C 1
ATOM 680 O O . THR A 1 92 ? -14.641 -0.179 18.485 1.00 72.38 92 THR A O 1
ATOM 683 N N . PRO A 1 93 ? -12.561 -0.680 19.182 1.00 65.19 93 PRO A N 1
ATOM 684 C CA . PRO A 1 93 ? -12.136 0.703 19.092 1.00 65.19 93 PRO A CA 1
ATOM 685 C C . PRO A 1 93 ? -12.139 1.180 17.635 1.00 65.19 93 PRO A C 1
ATOM 687 O O . PRO A 1 93 ? -11.953 0.369 16.722 1.00 65.19 93 PRO A O 1
ATOM 690 N N . PRO A 1 94 ? -12.271 2.496 17.391 1.00 56.69 94 PRO A N 1
ATOM 691 C CA . PRO A 1 94 ? -12.272 3.037 16.043 1.00 56.69 94 PRO A CA 1
ATOM 692 C C . PRO A 1 94 ? -10.989 2.702 15.295 1.00 56.69 94 PRO A C 1
ATOM 694 O O . PRO A 1 94 ? -11.077 2.565 14.095 1.00 56.69 94 PRO A O 1
ATOM 697 N N . HIS A 1 95 ? -9.837 2.473 15.942 1.00 49.22 95 HIS A N 1
ATOM 698 C CA . HIS A 1 95 ? -8.631 2.013 15.237 1.00 49.22 95 HIS A CA 1
ATOM 699 C C . HIS A 1 95 ? -8.674 0.530 14.837 1.00 49.22 95 HIS A C 1
ATOM 701 O O . HIS A 1 95 ? -8.041 0.187 13.858 1.00 49.22 95 HIS A O 1
ATOM 707 N N . ARG A 1 96 ? -9.474 -0.337 15.477 1.00 48.94 96 ARG A N 1
ATOM 708 C CA . ARG A 1 96 ? -9.730 -1.706 14.977 1.00 48.94 96 ARG A CA 1
ATOM 709 C C . ARG A 1 96 ? -10.727 -1.705 13.810 1.00 48.94 96 ARG A C 1
ATOM 711 O O . ARG A 1 96 ? -10.680 -2.588 12.965 1.00 48.94 96 ARG A O 1
ATOM 718 N N . ALA A 1 97 ? -11.592 -0.688 13.735 1.00 45.62 97 ALA A N 1
ATOM 719 C CA . ALA A 1 97 ? -12.438 -0.413 12.569 1.00 45.62 97 ALA A CA 1
ATOM 720 C C . ALA A 1 97 ? -11.739 0.449 11.490 1.00 45.62 97 ALA A C 1
ATOM 722 O O . ALA A 1 97 ? -12.103 0.375 10.325 1.00 45.62 97 ALA A O 1
ATOM 723 N N . ALA A 1 98 ? -10.724 1.242 11.845 1.00 41.03 98 ALA A N 1
ATOM 724 C CA . ALA A 1 98 ? -9.944 2.119 10.961 1.00 41.03 98 ALA A CA 1
ATOM 725 C C . ALA A 1 98 ? -8.599 1.504 10.546 1.00 41.03 98 ALA A C 1
ATOM 727 O O . ALA A 1 98 ? -7.935 2.023 9.659 1.00 41.03 98 ALA A O 1
ATOM 728 N N . GLU A 1 99 ? -8.247 0.346 11.098 1.00 42.09 99 GLU A N 1
ATOM 729 C CA . GLU A 1 99 ? -7.451 -0.694 10.437 1.00 42.09 99 GLU A CA 1
ATOM 730 C C . GLU A 1 99 ? -8.367 -1.613 9.596 1.00 42.09 99 GLU A C 1
ATOM 732 O O . GLU A 1 99 ? -8.005 -2.681 9.127 1.00 42.09 99 GLU A O 1
ATOM 737 N N . SER A 1 100 ? -9.606 -1.179 9.372 1.00 40.84 100 SER A N 1
ATOM 738 C CA . SER A 1 100 ? -10.256 -1.279 8.071 1.00 40.84 100 SER A CA 1
ATOM 739 C C . SER A 1 100 ? -10.396 0.134 7.515 1.00 40.84 100 SER A C 1
ATOM 741 O O . SER A 1 100 ? -11.471 0.561 7.097 1.00 40.84 100 SER A O 1
ATOM 743 N N . ALA A 1 101 ? -9.290 0.890 7.478 1.00 44.91 101 ALA A N 1
ATOM 744 C CA . ALA A 1 101 ? -9.112 1.795 6.364 1.00 44.91 101 ALA A CA 1
ATOM 745 C C . ALA A 1 101 ? -9.386 0.906 5.167 1.00 44.91 101 ALA A C 1
ATOM 747 O O . ALA A 1 101 ? -8.727 -0.113 4.959 1.00 44.91 101 ALA A O 1
ATOM 748 N N . GLN A 1 102 ? -10.461 1.214 4.467 1.00 45.84 102 GLN A N 1
ATOM 749 C CA . GLN A 1 102 ? -10.656 0.720 3.135 1.00 45.84 102 GLN A CA 1
ATOM 750 C C . GLN A 1 102 ? -9.408 1.220 2.405 1.00 45.84 102 GLN A C 1
ATOM 752 O O . GLN A 1 102 ? -9.366 2.369 1.967 1.00 45.84 102 GLN A O 1
ATOM 757 N N . GLU A 1 103 ? -8.341 0.409 2.393 1.00 53.66 103 GLU A N 1
ATOM 758 C CA . GLU A 1 103 ? -7.240 0.525 1.460 1.00 53.66 103 GLU A CA 1
ATOM 759 C C . GLU A 1 103 ? -7.947 0.376 0.133 1.00 53.66 103 GLU A C 1
ATOM 761 O O . GLU A 1 103 ? -8.190 -0.723 -0.370 1.00 53.66 103 GLU A O 1
ATOM 766 N N . THR A 1 104 ? -8.422 1.508 -0.373 1.00 69.75 104 THR A N 1
ATOM 767 C CA . THR A 1 104 ? -8.892 1.626 -1.730 1.00 69.75 104 THR A CA 1
ATOM 768 C C . THR A 1 104 ? -7.641 1.337 -2.531 1.00 69.75 104 THR A C 1
ATOM 770 O O . THR A 1 104 ? -6.767 2.175 -2.721 1.00 69.75 104 THR A O 1
ATOM 773 N N . SER A 1 105 ? -7.479 0.054 -2.836 1.00 83.12 105 SER A N 1
ATOM 774 C CA . SER A 1 105 ? -6.383 -0.452 -3.623 1.00 83.12 105 SER A CA 1
ATOM 775 C C . SER A 1 105 ? -6.588 0.135 -5.001 1.00 83.12 105 SER A C 1
ATOM 777 O O . SER A 1 105 ? -7.583 -0.145 -5.672 1.00 83.12 105 SER A O 1
ATOM 779 N N . VAL A 1 106 ? -5.679 1.009 -5.396 1.00 90.25 106 VAL A N 1
ATOM 780 C CA . VAL A 1 106 ? -5.700 1.649 -6.699 1.00 90.25 106 VAL A CA 1
ATOM 781 C C . VAL A 1 106 ? -4.732 0.923 -7.613 1.00 90.25 106 VAL A C 1
ATOM 783 O O . VAL A 1 106 ? -3.634 0.527 -7.216 1.00 90.25 106 VAL A O 1
ATOM 786 N N . THR A 1 107 ? -5.141 0.737 -8.863 1.00 91.12 107 THR A N 1
ATOM 787 C CA . THR A 1 107 ? -4.252 0.211 -9.895 1.00 91.12 107 THR A CA 1
ATOM 788 C C . THR A 1 107 ? -3.484 1.364 -10.524 1.00 91.12 107 THR A C 1
ATOM 790 O O . THR A 1 107 ? -4.060 2.205 -11.216 1.00 91.12 107 THR A O 1
ATOM 793 N N . VAL A 1 108 ? -2.172 1.380 -10.313 1.00 92.31 108 VAL A N 1
ATOM 794 C CA . VAL A 1 108 ? -1.237 2.247 -11.030 1.00 92.31 108 VAL A CA 1
ATOM 795 C C . VAL A 1 108 ? -0.811 1.533 -12.306 1.00 92.31 108 VAL A C 1
ATOM 797 O O . VAL A 1 108 ? -0.336 0.397 -12.263 1.00 92.31 108 VAL A O 1
ATOM 800 N N . THR A 1 109 ? -0.976 2.198 -13.447 1.00 95.56 109 THR A N 1
ATOM 801 C CA . THR A 1 109 ? -0.567 1.667 -14.751 1.00 95.56 109 THR A CA 1
ATOM 802 C C . THR A 1 109 ? 0.642 2.431 -15.267 1.00 95.56 109 THR A C 1
ATOM 804 O O . THR A 1 109 ? 0.564 3.615 -15.584 1.00 95.56 109 THR A O 1
ATOM 807 N N . LEU A 1 110 ? 1.764 1.739 -15.393 1.00 96.19 110 LEU A N 1
ATOM 808 C CA . LEU A 1 110 ? 2.982 2.267 -15.989 1.00 96.19 110 LEU A CA 1
ATOM 809 C C . LEU A 1 110 ? 3.067 1.781 -17.434 1.00 96.19 110 LEU A C 1
ATOM 811 O O . LEU A 1 110 ? 2.921 0.588 -17.700 1.00 96.19 110 LEU A O 1
ATOM 815 N N . THR A 1 111 ? 3.286 2.691 -18.373 1.00 97.00 111 THR A N 1
ATOM 816 C CA . THR A 1 111 ? 3.575 2.364 -19.770 1.00 97.00 111 THR A CA 1
ATOM 817 C C . THR A 1 111 ? 5.009 2.764 -20.053 1.00 97.00 111 THR A C 1
ATOM 819 O O . THR A 1 111 ? 5.350 3.934 -19.935 1.00 97.00 111 THR A O 1
ATOM 822 N N . VAL A 1 112 ? 5.854 1.814 -20.431 1.00 97.19 112 VAL A N 1
ATOM 823 C CA . VAL A 1 112 ? 7.278 2.057 -20.663 1.00 97.19 112 VAL A CA 1
ATOM 824 C C . VAL A 1 112 ? 7.655 1.734 -22.097 1.00 97.19 112 VAL A C 1
ATOM 826 O O . VAL A 1 112 ? 7.293 0.685 -22.630 1.00 97.19 112 VAL A O 1
ATOM 829 N N . ARG A 1 113 ? 8.413 2.639 -22.716 1.00 97.31 113 ARG A N 1
ATOM 830 C CA . ARG A 1 113 ? 9.079 2.410 -23.996 1.00 97.31 113 ARG A CA 1
ATOM 831 C C . ARG A 1 113 ? 10.530 2.009 -23.754 1.00 97.31 113 ARG A C 1
ATOM 833 O O . ARG A 1 113 ? 11.285 2.758 -23.134 1.00 97.31 113 ARG A O 1
ATOM 840 N N . VAL A 1 114 ? 10.920 0.841 -24.247 1.00 96.38 114 VAL A N 1
ATOM 841 C CA . VAL A 1 114 ? 12.282 0.301 -24.141 1.00 96.38 114 VAL A CA 1
ATOM 842 C C . VAL A 1 114 ? 13.091 0.602 -25.412 1.00 96.38 114 VAL A C 1
ATOM 844 O O . VAL A 1 114 ? 12.498 0.884 -26.460 1.00 96.38 114 VAL A O 1
ATOM 847 N N . PRO A 1 115 ? 14.437 0.592 -25.367 1.00 94.56 115 PRO A N 1
ATOM 848 C CA . PRO A 1 115 ? 15.242 0.821 -26.564 1.00 94.56 115 PRO A CA 1
ATOM 849 C C . PRO A 1 115 ? 15.087 -0.341 -27.555 1.00 94.56 115 PRO A C 1
ATOM 851 O O . PRO A 1 115 ? 14.863 -1.484 -27.156 1.00 94.56 115 PRO A O 1
ATOM 854 N N . SER A 1 116 ? 15.265 -0.076 -28.852 1.00 91.12 116 SER A N 1
ATOM 855 C CA . SER A 1 116 ? 15.190 -1.098 -29.915 1.00 91.12 116 SER A CA 1
ATOM 856 C C . SER A 1 116 ? 16.259 -2.190 -29.800 1.00 91.12 116 SER A C 1
ATOM 858 O O . SER A 1 116 ? 16.130 -3.244 -30.410 1.00 91.12 116 SER A O 1
ATOM 860 N N . SER A 1 117 ? 17.305 -1.947 -29.010 1.00 89.75 117 SER A N 1
ATOM 861 C CA . SER A 1 117 ? 18.344 -2.912 -28.650 1.00 89.75 117 SER A CA 1
ATOM 862 C C . SER A 1 117 ? 17.896 -3.932 -27.593 1.00 89.75 117 SER A C 1
ATOM 864 O O . SER A 1 117 ? 18.686 -4.790 -27.204 1.00 89.75 117 SER A O 1
ATOM 866 N N . THR A 1 118 ? 16.658 -3.841 -27.095 1.00 92.56 118 THR A N 1
ATOM 867 C CA . THR A 1 118 ? 16.084 -4.831 -26.177 1.00 92.56 118 THR A CA 1
ATOM 868 C C . THR A 1 118 ? 15.900 -6.164 -26.906 1.00 92.56 118 THR A C 1
ATOM 870 O O . THR A 1 118 ? 15.210 -6.188 -27.928 1.00 92.56 118 THR A O 1
ATOM 873 N N . PRO A 1 119 ? 16.482 -7.275 -26.417 1.00 91.25 119 PRO A N 1
ATOM 874 C CA . PRO A 1 119 ? 16.288 -8.577 -27.041 1.00 91.25 119 PRO A CA 1
ATOM 875 C C . PRO A 1 119 ? 14.801 -8.970 -27.079 1.00 91.25 119 PRO A C 1
ATOM 877 O O . PRO A 1 119 ? 14.095 -8.775 -26.091 1.00 91.25 119 PRO A O 1
ATOM 880 N N . PRO A 1 120 ? 14.306 -9.559 -28.181 1.00 84.69 120 PRO A N 1
ATOM 881 C CA . PRO A 1 120 ? 12.874 -9.810 -28.369 1.00 84.69 120 PRO A CA 1
ATOM 882 C C . PRO A 1 120 ? 12.287 -10.870 -27.424 1.00 84.69 120 PRO A C 1
ATOM 884 O O . PRO A 1 120 ? 11.076 -10.907 -27.239 1.00 84.69 120 PRO A O 1
ATOM 887 N N . ASN A 1 121 ? 13.126 -11.727 -26.832 1.00 86.88 121 ASN A N 1
ATOM 888 C CA . ASN A 1 121 ? 12.697 -12.776 -25.899 1.00 86.88 121 ASN A CA 1
ATOM 889 C C . ASN A 1 121 ? 12.780 -12.342 -24.429 1.00 86.88 121 ASN A C 1
ATOM 891 O O . ASN A 1 121 ? 12.415 -13.114 -23.539 1.00 86.88 121 ASN A O 1
ATOM 895 N N . ASP A 1 122 ? 13.264 -11.130 -24.165 1.00 91.94 122 ASP A N 1
ATOM 896 C CA . ASP A 1 122 ? 13.412 -10.637 -22.809 1.00 91.94 122 ASP A CA 1
ATOM 897 C C . ASP A 1 122 ? 12.095 -10.083 -22.280 1.00 91.94 122 ASP A C 1
ATOM 899 O O . ASP A 1 122 ? 11.326 -9.428 -22.982 1.00 91.94 122 ASP A O 1
ATOM 903 N N . ALA A 1 123 ? 11.852 -10.326 -20.997 1.00 95.06 123 ALA A N 1
ATOM 904 C CA . ALA A 1 123 ? 10.740 -9.729 -20.282 1.00 95.06 123 ALA A CA 1
ATOM 905 C C . ALA A 1 123 ? 11.190 -8.448 -19.581 1.00 95.06 123 ALA A C 1
ATOM 907 O O . ALA A 1 123 ? 12.300 -8.375 -19.059 1.00 95.06 123 ALA A O 1
ATOM 908 N N . VAL A 1 124 ? 10.298 -7.462 -19.525 1.00 97.00 124 VAL A N 1
ATOM 909 C CA . VAL A 1 124 ? 10.498 -6.240 -18.741 1.00 97.00 124 VAL A CA 1
ATOM 910 C C . VAL A 1 124 ? 9.830 -6.401 -17.384 1.00 97.00 124 VAL A C 1
ATOM 912 O O . VAL A 1 124 ? 8.704 -6.900 -17.290 1.00 97.00 124 VAL A O 1
ATOM 915 N N . TYR A 1 125 ? 10.525 -5.958 -16.342 1.00 97.69 125 TYR A N 1
ATOM 916 C CA . TYR A 1 125 ? 10.038 -5.968 -14.972 1.00 97.69 125 TYR A CA 1
ATOM 917 C C . TYR A 1 125 ? 10.157 -4.589 -14.332 1.00 97.69 125 TYR A C 1
ATOM 919 O O . TYR A 1 125 ? 10.953 -3.750 -14.759 1.00 97.69 125 TYR A O 1
ATOM 927 N N . VAL A 1 126 ? 9.382 -4.389 -13.269 1.00 97.12 126 VAL A N 1
ATOM 928 C CA . VAL A 1 126 ? 9.514 -3.258 -12.355 1.00 97.12 126 VAL A CA 1
ATOM 929 C C . VAL A 1 126 ? 9.962 -3.772 -10.990 1.00 97.12 126 VAL A C 1
ATOM 931 O O . VAL A 1 126 ? 9.294 -4.602 -10.370 1.00 97.12 126 VAL A O 1
ATOM 934 N N . ALA A 1 127 ? 11.096 -3.257 -10.525 1.00 95.31 127 ALA A N 1
ATOM 935 C CA . ALA A 1 127 ? 11.570 -3.412 -9.158 1.00 95.31 127 ALA A CA 1
ATOM 936 C C . ALA A 1 127 ? 11.088 -2.215 -8.341 1.00 95.31 127 ALA A C 1
ATOM 938 O O . ALA A 1 127 ? 11.240 -1.073 -8.777 1.00 95.31 127 ALA A O 1
ATOM 939 N N . THR A 1 12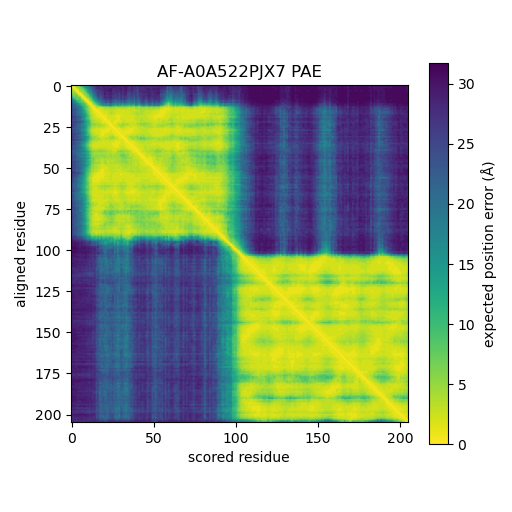8 ? 10.523 -2.459 -7.161 1.00 93.81 128 THR A N 1
ATOM 940 C CA . THR A 1 128 ? 10.013 -1.394 -6.288 1.00 93.81 128 THR A CA 1
ATOM 941 C C . THR A 1 128 ? 10.689 -1.431 -4.925 1.00 93.81 128 THR A C 1
ATOM 943 O O . THR A 1 128 ? 11.132 -2.491 -4.478 1.00 93.81 128 THR A O 1
ATOM 946 N N . ALA A 1 129 ? 10.721 -0.291 -4.235 1.00 89.31 129 ALA A N 1
ATOM 947 C CA . ALA A 1 129 ? 11.170 -0.236 -2.843 1.00 89.31 129 ALA A CA 1
ATOM 948 C C . ALA A 1 129 ? 10.309 -1.119 -1.918 1.00 89.31 129 ALA A C 1
ATOM 950 O O . ALA A 1 129 ? 10.839 -1.749 -1.010 1.00 89.31 129 ALA A O 1
ATOM 951 N N . ALA A 1 130 ? 9.000 -1.210 -2.185 1.00 83.75 130 ALA A N 1
ATOM 952 C CA . ALA A 1 130 ? 8.062 -2.041 -1.425 1.00 83.75 130 ALA A CA 1
ATOM 953 C C . ALA A 1 130 ? 8.318 -3.550 -1.587 1.00 83.75 130 ALA A C 1
ATOM 955 O O . ALA A 1 130 ? 7.867 -4.347 -0.775 1.00 83.75 130 ALA A O 1
ATOM 956 N N . SER A 1 131 ? 9.038 -3.946 -2.636 1.00 87.56 131 SER A N 1
ATOM 957 C CA . SER A 1 131 ? 9.449 -5.329 -2.888 1.00 87.56 131 SER A CA 1
ATOM 958 C C . SER A 1 131 ? 10.949 -5.520 -2.683 1.00 87.56 131 SER A C 1
ATOM 960 O O . SER A 1 131 ? 11.566 -6.306 -3.398 1.00 87.56 131 SER A O 1
ATOM 962 N N . GLU A 1 132 ? 11.541 -4.738 -1.773 1.00 91.81 132 GLU A N 1
ATOM 963 C CA . GLU A 1 132 ? 12.957 -4.811 -1.391 1.0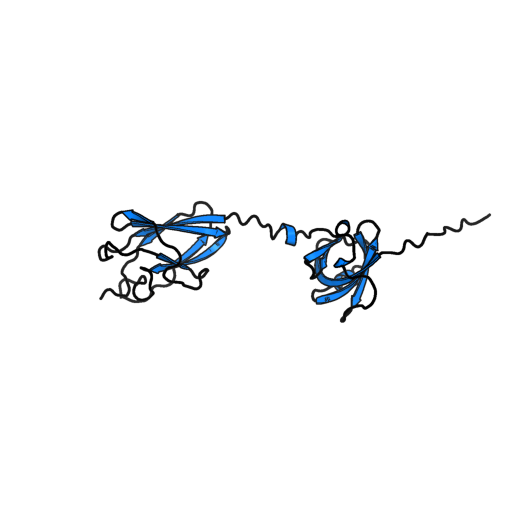0 91.81 132 GLU A CA 1
ATOM 964 C C . GLU A 1 132 ? 13.915 -4.755 -2.590 1.00 91.81 132 GLU A C 1
ATOM 966 O O . GLU A 1 132 ? 14.977 -5.374 -2.595 1.00 91.81 132 GLU A O 1
ATOM 971 N N . TRP A 1 133 ? 13.535 -4.014 -3.638 1.00 92.62 133 TRP A N 1
ATOM 972 C CA . TRP A 1 133 ? 14.313 -3.908 -4.872 1.00 92.62 133 TRP A CA 1
ATOM 973 C C . TRP A 1 133 ? 14.564 -5.265 -5.559 1.00 92.62 133 TRP A C 1
ATOM 975 O O . TRP A 1 133 ? 15.582 -5.464 -6.226 1.00 92.62 133 TRP A O 1
ATOM 985 N N . ASN A 1 134 ? 13.617 -6.201 -5.460 1.00 94.31 134 ASN A N 1
ATOM 986 C CA . ASN A 1 134 ? 13.665 -7.435 -6.233 1.00 94.31 134 ASN A CA 1
ATOM 987 C C . ASN A 1 134 ? 13.523 -7.143 -7.744 1.00 94.31 134 ASN A C 1
ATOM 989 O O . ASN A 1 134 ? 12.499 -6.636 -8.211 1.00 94.31 134 ASN A O 1
ATOM 993 N N . ALA A 1 135 ? 14.566 -7.479 -8.511 1.00 93.75 135 ALA A N 1
ATOM 994 C CA . ALA A 1 135 ? 14.707 -7.126 -9.921 1.00 93.75 135 ALA A CA 1
ATOM 995 C C . ALA A 1 135 ? 13.670 -7.785 -10.841 1.00 93.75 135 ALA A C 1
ATOM 997 O O . ALA A 1 135 ? 13.454 -7.277 -11.932 1.00 93.75 135 ALA A O 1
ATOM 998 N N . ASN A 1 136 ? 13.028 -8.883 -10.445 1.00 94.75 136 ASN A N 1
ATOM 999 C CA . ASN A 1 136 ? 12.068 -9.614 -11.282 1.00 94.75 136 ASN A CA 1
ATOM 1000 C C . ASN A 1 136 ? 10.649 -9.654 -10.689 1.00 94.75 136 ASN A C 1
ATOM 1002 O O . ASN A 1 136 ? 9.858 -10.526 -11.045 1.00 94.75 136 ASN A O 1
ATOM 1006 N N . GLN A 1 137 ? 10.320 -8.713 -9.800 1.00 92.25 137 GLN A N 1
ATOM 1007 C CA . GLN A 1 137 ? 9.079 -8.764 -9.030 1.00 92.25 137 GLN A CA 1
ATOM 1008 C C . GLN A 1 137 ? 7.817 -8.554 -9.875 1.00 92.25 137 GLN A C 1
ATOM 1010 O O . GLN A 1 137 ? 6.922 -9.396 -9.885 1.00 92.25 137 GLN A O 1
ATOM 1015 N N . VAL A 1 138 ? 7.697 -7.400 -10.537 1.00 94.75 138 VAL A N 1
ATOM 1016 C CA . VAL A 1 138 ? 6.474 -7.036 -11.265 1.00 94.75 138 VAL A CA 1
ATOM 1017 C C . VAL A 1 138 ? 6.718 -7.242 -12.746 1.00 94.75 138 VAL A C 1
ATOM 1019 O O . VAL A 1 138 ? 7.374 -6.423 -13.382 1.00 94.75 138 VAL A O 1
ATOM 1022 N N . ARG A 1 139 ? 6.197 -8.334 -13.305 1.00 96.75 139 ARG A N 1
ATOM 1023 C CA . ARG A 1 139 ? 6.321 -8.621 -14.737 1.00 96.75 139 ARG A CA 1
ATOM 1024 C C . ARG A 1 139 ? 5.379 -7.740 -15.554 1.00 96.75 139 ARG A C 1
ATOM 1026 O O . ARG A 1 139 ? 4.176 -7.714 -15.308 1.00 96.75 139 ARG A O 1
ATOM 1033 N N . CYS A 1 140 ? 5.914 -7.068 -16.564 1.00 96.50 140 CYS A N 1
ATOM 1034 C CA . CYS A 1 140 ? 5.129 -6.251 -17.479 1.00 96.50 140 CYS A CA 1
ATOM 1035 C C . CYS A 1 140 ? 4.560 -7.090 -18.637 1.00 96.50 140 CYS A C 1
ATOM 1037 O O . CYS A 1 140 ? 5.086 -8.144 -19.005 1.00 96.50 140 CYS A O 1
ATOM 1039 N N . THR A 1 141 ? 3.478 -6.597 -19.231 1.00 97.00 141 THR A N 1
ATOM 1040 C CA . THR A 1 141 ? 2.849 -7.145 -20.435 1.00 97.00 141 THR A CA 1
ATOM 1041 C C . THR A 1 141 ? 3.321 -6.360 -21.650 1.00 97.00 141 THR A C 1
ATOM 1043 O O . THR A 1 141 ? 3.189 -5.138 -21.687 1.00 97.00 141 THR A O 1
ATOM 1046 N N . GLN A 1 142 ? 3.867 -7.049 -22.647 1.00 95.12 142 GLN A N 1
ATOM 1047 C CA . GLN A 1 142 ? 4.270 -6.428 -23.904 1.00 95.12 142 GLN A CA 1
ATOM 1048 C C . GLN A 1 142 ? 3.028 -5.999 -24.697 1.00 95.12 142 GLN A C 1
ATOM 1050 O O . GLN A 1 142 ? 2.119 -6.803 -24.897 1.00 95.12 142 GLN A O 1
ATOM 1055 N N . LEU A 1 143 ? 2.976 -4.736 -25.121 1.00 93.88 143 LEU A N 1
ATOM 1056 C CA . LEU A 1 143 ? 1.907 -4.206 -25.974 1.00 93.88 143 LEU A CA 1
ATOM 1057 C C . LEU A 1 143 ? 2.303 -4.245 -27.454 1.00 93.88 143 LEU A C 1
ATOM 1059 O O . LEU A 1 143 ? 1.479 -4.564 -28.306 1.00 93.88 143 LEU A O 1
ATOM 1063 N N . ASP A 1 144 ? 3.565 -3.931 -27.748 1.00 91.62 144 ASP A N 1
ATOM 1064 C CA . ASP A 1 144 ? 4.165 -3.993 -29.081 1.00 91.62 144 ASP A CA 1
ATOM 1065 C C . ASP A 1 144 ? 5.677 -4.291 -28.974 1.00 91.62 144 ASP A C 1
ATOM 1067 O O . ASP A 1 144 ? 6.186 -4.603 -27.898 1.00 91.62 144 ASP A O 1
ATOM 1071 N N . GLY A 1 145 ? 6.425 -4.207 -30.079 1.00 87.38 145 GLY A N 1
ATOM 1072 C CA . GLY A 1 145 ? 7.853 -4.546 -30.108 1.00 87.38 145 GLY A CA 1
ATOM 1073 C C . GLY A 1 145 ? 8.739 -3.786 -29.108 1.00 87.38 145 GLY A C 1
ATOM 1074 O O . GLY A 1 145 ? 9.790 -4.299 -28.737 1.00 87.38 145 GLY A O 1
ATOM 1075 N N . ILE A 1 146 ? 8.333 -2.599 -28.649 1.00 93.88 146 ILE A N 1
ATOM 1076 C CA . ILE A 1 146 ? 9.127 -1.747 -27.746 1.00 93.88 146 ILE A CA 1
ATOM 1077 C C . ILE A 1 146 ? 8.316 -1.119 -26.605 1.00 93.88 146 ILE A C 1
ATOM 1079 O O . ILE A 1 146 ? 8.895 -0.445 -25.755 1.00 93.88 146 ILE A O 1
ATOM 1083 N N . THR A 1 147 ? 7.002 -1.314 -26.560 1.00 95.81 147 THR A N 1
ATOM 1084 C CA . THR A 1 147 ? 6.125 -0.746 -25.532 1.00 95.81 147 THR A CA 1
ATOM 1085 C C . THR A 1 147 ? 5.609 -1.837 -24.605 1.00 95.81 147 THR A C 1
ATOM 1087 O O . THR A 1 147 ? 5.088 -2.860 -25.049 1.00 95.81 147 THR A O 1
ATOM 1090 N N . TRP A 1 148 ? 5.705 -1.595 -23.301 1.00 97.44 148 TRP A N 1
ATOM 1091 C CA . TRP A 1 148 ? 5.279 -2.513 -22.250 1.00 97.44 148 TRP A CA 1
ATOM 1092 C C . TRP A 1 148 ? 4.365 -1.806 -21.255 1.00 97.44 148 TRP A C 1
ATOM 1094 O O . TRP A 1 148 ? 4.517 -0.615 -20.992 1.00 97.44 148 TRP A O 1
ATOM 1104 N N . ARG A 1 149 ? 3.423 -2.551 -20.678 1.00 97.06 149 ARG A N 1
ATOM 1105 C CA . ARG A 1 149 ? 2.516 -2.090 -19.627 1.00 97.06 149 ARG A CA 1
ATOM 1106 C C . ARG A 1 149 ? 2.739 -2.877 -18.346 1.00 97.06 149 ARG A C 1
ATOM 1108 O O . ARG A 1 149 ? 2.674 -4.103 -18.359 1.00 97.06 149 ARG A O 1
ATOM 1115 N N . CYS A 1 150 ? 2.940 -2.182 -17.239 1.00 95.44 150 CYS A N 1
ATOM 1116 C CA . CYS A 1 150 ? 3.100 -2.761 -15.912 1.00 95.44 150 CYS A CA 1
ATOM 1117 C C . CYS A 1 150 ? 1.960 -2.251 -15.025 1.00 95.44 150 CYS A C 1
ATOM 1119 O O . CYS A 1 150 ? 1.703 -1.048 -14.981 1.00 95.44 150 CYS A O 1
ATOM 1121 N N . SER A 1 151 ? 1.272 -3.151 -14.329 1.00 93.88 151 SER A N 1
ATOM 1122 C CA . SER A 1 151 ? 0.166 -2.798 -13.437 1.00 93.88 151 SER A CA 1
ATOM 1123 C C . SER A 1 151 ? 0.543 -3.148 -12.006 1.00 93.88 151 SER A C 1
ATOM 1125 O O . SER A 1 151 ? 0.928 -4.282 -11.731 1.00 93.88 151 SER A O 1
ATOM 1127 N N . LEU A 1 152 ? 0.445 -2.169 -11.108 1.00 91.88 152 LEU A N 1
ATOM 1128 C CA . LEU A 1 152 ? 0.721 -2.326 -9.685 1.00 91.88 152 LEU A CA 1
ATOM 1129 C C . LEU A 1 152 ? -0.540 -1.997 -8.895 1.00 91.88 152 LEU A C 1
ATOM 1131 O O . LEU A 1 152 ? -1.154 -0.956 -9.120 1.00 91.88 152 LEU A O 1
ATOM 1135 N N . THR A 1 153 ? -0.905 -2.868 -7.963 1.00 90.94 153 THR A N 1
ATOM 1136 C CA . THR A 1 153 ? -1.986 -2.616 -7.008 1.00 90.94 153 THR A CA 1
ATOM 1137 C C . THR A 1 153 ? -1.364 -2.113 -5.716 1.00 90.94 153 THR A C 1
ATOM 1139 O O . THR A 1 153 ? -0.561 -2.819 -5.110 1.00 90.94 153 THR A O 1
ATOM 1142 N N . LEU A 1 154 ? -1.688 -0.880 -5.333 1.00 89.12 154 LEU A N 1
ATOM 1143 C CA . LEU A 1 154 ? -1.113 -0.195 -4.176 1.00 89.12 154 LEU A CA 1
ATOM 1144 C C . LEU A 1 154 ? -2.227 0.506 -3.386 1.00 89.12 154 LEU A C 1
ATOM 1146 O O . LEU A 1 154 ? -3.236 0.878 -3.991 1.00 89.12 154 LEU A O 1
ATOM 1150 N N . PRO A 1 155 ? -2.059 0.745 -2.077 1.00 89.00 155 PRO A N 1
ATOM 1151 C CA . PRO A 1 155 ? -2.974 1.605 -1.330 1.00 89.00 155 PRO A CA 1
ATOM 1152 C C . PRO A 1 155 ? -3.019 3.020 -1.931 1.00 89.00 155 PRO A C 1
ATOM 1154 O O . PRO A 1 155 ? -1.977 3.555 -2.327 1.00 89.00 155 PRO A O 1
ATOM 1157 N N . ASP A 1 156 ? -4.199 3.649 -2.008 1.00 88.12 156 ASP A N 1
ATOM 1158 C CA . ASP A 1 156 ? -4.294 5.054 -2.431 1.00 88.12 156 ASP A CA 1
ATOM 1159 C C . ASP A 1 156 ? -3.427 5.951 -1.531 1.00 88.12 156 ASP A C 1
ATOM 1161 O O . ASP A 1 156 ? -3.462 5.874 -0.304 1.00 88.12 156 ASP A O 1
ATOM 1165 N N . GLY A 1 157 ? -2.605 6.795 -2.152 1.00 87.38 157 GLY A N 1
ATOM 1166 C CA . GLY A 1 157 ? -1.664 7.673 -1.464 1.00 87.38 157 GLY A CA 1
ATOM 1167 C C . GLY A 1 157 ? -0.322 7.042 -1.111 1.00 87.38 157 GLY A C 1
ATOM 1168 O O . GLY A 1 157 ? 0.558 7.769 -0.648 1.00 87.38 157 GLY A O 1
ATOM 1169 N N . ALA A 1 158 ? -0.115 5.748 -1.369 1.00 87.56 158 ALA A N 1
ATOM 1170 C CA . ALA A 1 158 ? 1.168 5.108 -1.108 1.00 87.56 158 ALA A CA 1
ATOM 1171 C C . ALA A 1 158 ? 2.287 5.711 -1.985 1.00 87.56 158 ALA A C 1
ATOM 1173 O O . ALA A 1 158 ? 2.108 5.868 -3.201 1.00 87.56 158 ALA A O 1
ATOM 1174 N N . PRO A 1 159 ? 3.461 6.043 -1.415 1.00 91.12 159 PRO A N 1
ATOM 1175 C CA . PRO A 1 159 ? 4.623 6.412 -2.209 1.00 91.12 159 PRO A CA 1
ATOM 1176 C C . PRO A 1 159 ? 5.151 5.186 -2.964 1.00 91.12 159 PRO A C 1
ATOM 1178 O O . PRO A 1 159 ? 5.357 4.118 -2.392 1.00 91.12 159 PRO A O 1
ATOM 1181 N N . LEU A 1 160 ? 5.409 5.351 -4.257 1.00 92.62 160 LEU A N 1
ATOM 1182 C CA . LEU A 1 160 ? 5.978 4.339 -5.134 1.00 92.62 160 LEU A CA 1
ATOM 1183 C C . LEU A 1 160 ? 7.345 4.818 -5.618 1.00 92.62 160 LEU A C 1
ATOM 1185 O O . LEU A 1 160 ? 7.429 5.783 -6.372 1.00 92.62 160 LEU A O 1
ATOM 1189 N N . ALA A 1 161 ? 8.404 4.117 -5.221 1.00 94.31 161 ALA A N 1
ATOM 1190 C CA . ALA A 1 161 ? 9.733 4.257 -5.804 1.00 94.31 161 ALA A CA 1
ATOM 1191 C C . ALA A 1 161 ? 10.063 3.002 -6.614 1.00 94.31 161 ALA A C 1
ATOM 1193 O O . ALA A 1 161 ? 9.893 1.889 -6.106 1.00 94.31 161 ALA A O 1
ATOM 1194 N N . TYR A 1 162 ? 10.502 3.170 -7.861 1.00 95.75 162 TYR A N 1
ATOM 1195 C CA . TYR A 1 162 ? 10.656 2.050 -8.783 1.00 95.75 162 TYR A CA 1
ATOM 1196 C C . TYR A 1 162 ? 11.735 2.254 -9.848 1.00 95.75 162 TYR A C 1
ATOM 1198 O O . TYR A 1 162 ? 12.178 3.374 -10.118 1.00 95.75 162 TYR A O 1
ATOM 1206 N N . ARG A 1 163 ? 12.157 1.134 -10.442 1.00 95.50 163 ARG A N 1
ATOM 1207 C CA . ARG A 1 163 ? 13.057 1.065 -11.596 1.00 95.50 163 ARG A CA 1
ATOM 1208 C C . ARG A 1 163 ? 12.678 -0.071 -12.534 1.00 95.50 163 ARG A C 1
ATOM 1210 O O . ARG A 1 163 ? 12.152 -1.093 -12.094 1.00 95.50 163 ARG A O 1
ATOM 1217 N N . TYR A 1 164 ? 13.013 0.097 -13.806 1.00 97.06 164 TYR A N 1
ATOM 1218 C CA . TYR A 1 164 ? 12.853 -0.938 -14.824 1.00 97.06 164 TYR A CA 1
ATOM 1219 C C . TYR A 1 164 ? 14.074 -1.852 -14.912 1.00 97.06 164 TYR A C 1
ATOM 1221 O O . TYR A 1 164 ? 15.218 -1.409 -14.783 1.00 97.06 164 TYR A O 1
ATOM 1229 N N . THR A 1 165 ? 13.833 -3.133 -15.181 1.00 96.62 165 THR A N 1
ATOM 1230 C CA . THR A 1 165 ? 14.878 -4.138 -15.420 1.00 96.62 165 THR A CA 1
ATOM 1231 C C . THR A 1 165 ? 14.424 -5.140 -16.485 1.00 96.62 165 THR A C 1
ATOM 1233 O O . THR A 1 165 ? 13.243 -5.188 -16.845 1.00 96.62 165 THR A O 1
ATOM 1236 N N . ARG A 1 166 ? 15.343 -6.008 -16.924 1.00 96.69 166 ARG A N 1
ATOM 1237 C CA . ARG A 1 166 ? 15.005 -7.249 -17.644 1.00 96.69 166 ARG A CA 1
ATOM 1238 C C . ARG A 1 166 ? 15.112 -8.508 -16.774 1.00 96.69 166 ARG A C 1
ATOM 1240 O O . ARG A 1 166 ? 15.432 -9.588 -17.258 1.00 96.69 166 ARG A O 1
ATOM 1247 N N . GLY A 1 167 ? 14.867 -8.372 -15.469 1.00 95.12 167 GLY A N 1
ATOM 1248 C CA . GLY A 1 167 ? 14.834 -9.479 -14.505 1.00 95.12 167 GLY A CA 1
ATOM 1249 C C . GLY A 1 167 ? 16.105 -9.657 -13.666 1.00 95.12 167 GLY A C 1
ATOM 1250 O O . GLY A 1 167 ? 16.119 -10.495 -12.767 1.00 95.12 167 GLY A O 1
ATOM 1251 N N . ALA A 1 168 ? 17.150 -8.862 -13.909 1.00 95.12 168 ALA A N 1
ATOM 1252 C CA . ALA A 1 168 ? 18.369 -8.827 -13.102 1.00 95.12 168 ALA A CA 1
ATOM 1253 C C . ALA A 1 168 ? 18.936 -7.402 -13.018 1.00 95.12 168 ALA A C 1
ATOM 1255 O O . ALA A 1 168 ? 18.677 -6.562 -13.878 1.00 95.12 168 ALA A O 1
ATOM 1256 N N . TRP A 1 169 ? 19.757 -7.126 -12.000 1.00 94.50 169 TRP A N 1
ATOM 1257 C CA . TRP A 1 169 ? 20.411 -5.819 -11.850 1.00 94.50 169 TRP A CA 1
ATOM 1258 C C . TRP A 1 169 ? 21.479 -5.544 -12.912 1.00 94.50 169 TRP A C 1
ATOM 1260 O O . TRP A 1 169 ? 21.704 -4.388 -13.256 1.00 94.50 169 TRP A O 1
ATOM 1270 N N . SER A 1 170 ? 22.086 -6.587 -13.488 1.00 93.81 170 SER A N 1
ATOM 1271 C CA . SER A 1 170 ? 22.977 -6.455 -14.650 1.00 93.81 170 SER A CA 1
ATOM 1272 C C . SER A 1 170 ? 22.252 -5.955 -15.903 1.00 93.81 170 SER A C 1
ATOM 1274 O O . SER A 1 170 ? 22.899 -5.448 -16.810 1.00 93.81 170 SER A O 1
ATOM 1276 N N . THR A 1 171 ? 20.922 -6.066 -15.947 1.00 94.62 171 THR A N 1
ATOM 1277 C CA . THR A 1 171 ? 20.063 -5.625 -17.052 1.00 94.62 171 THR A CA 1
ATOM 1278 C C . THR A 1 171 ? 19.071 -4.546 -16.606 1.00 94.62 171 THR A C 1
ATOM 1280 O O . THR A 1 171 ? 17.981 -4.419 -17.169 1.00 94.62 171 THR A O 1
ATOM 1283 N N . ALA A 1 172 ? 19.423 -3.778 -15.570 1.00 95.06 172 ALA A N 1
ATOM 1284 C CA . ALA A 1 172 ? 18.636 -2.642 -15.104 1.00 95.06 172 ALA A CA 1
ATOM 1285 C C . ALA A 1 172 ? 18.687 -1.467 -16.093 1.00 95.06 172 ALA A C 1
ATOM 1287 O O . ALA A 1 172 ? 19.555 -1.400 -16.966 1.00 95.06 172 ALA A O 1
ATOM 1288 N N . GLU A 1 173 ? 17.735 -0.541 -15.978 1.00 94.94 173 GLU A N 1
ATOM 1289 C CA . GLU A 1 173 ? 17.792 0.706 -16.737 1.00 94.94 173 GLU A CA 1
ATOM 1290 C C . GLU A 1 173 ? 19.033 1.531 -16.363 1.00 94.94 173 GLU A C 1
ATOM 1292 O O . GLU A 1 173 ? 19.408 1.646 -15.192 1.00 94.94 173 GLU A O 1
ATOM 1297 N N . SER A 1 174 ? 19.634 2.148 -17.374 1.00 93.25 174 SER A 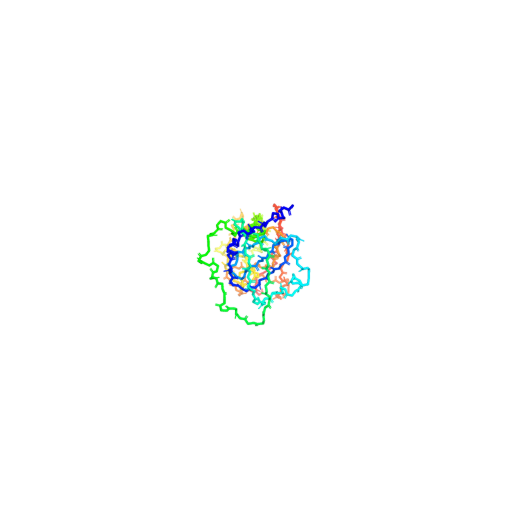N 1
ATOM 1298 C CA . SER A 1 174 ? 20.771 3.054 -17.237 1.00 93.25 174 SER A CA 1
ATOM 1299 C C . SER A 1 174 ? 20.497 4.379 -17.947 1.00 93.25 174 SER A C 1
ATOM 1301 O O . SER A 1 174 ? 19.661 4.470 -18.852 1.00 93.25 174 SER A O 1
ATOM 1303 N N . ASP A 1 175 ? 21.203 5.426 -17.527 1.00 89.06 175 ASP A N 1
ATOM 1304 C CA . ASP A 1 175 ? 21.125 6.745 -18.154 1.00 89.06 175 ASP A CA 1
ATOM 1305 C C . ASP A 1 175 ? 21.843 6.775 -19.524 1.00 89.06 175 ASP A C 1
ATOM 1307 O O . ASP A 1 175 ? 22.578 5.845 -19.861 1.00 89.06 175 ASP A O 1
ATOM 1311 N N . PRO A 1 176 ? 21.697 7.844 -20.332 1.00 87.38 176 PRO A N 1
ATOM 1312 C CA . PRO A 1 176 ? 22.413 8.003 -21.600 1.00 87.38 176 PRO A CA 1
ATOM 1313 C C . PRO A 1 176 ? 23.953 8.120 -21.519 1.00 87.38 176 PRO A C 1
ATOM 1315 O O . PRO A 1 176 ? 24.603 8.297 -22.550 1.00 87.38 176 PRO A O 1
ATOM 1318 N N . ALA A 1 177 ? 24.572 8.017 -20.351 1.00 86.50 177 ALA A N 1
ATOM 1319 C CA . ALA A 1 177 ? 26.017 7.888 -20.178 1.00 86.50 177 ALA A CA 1
ATOM 1320 C C . ALA A 1 177 ? 26.431 6.482 -19.692 1.00 86.50 177 ALA A C 1
ATOM 1322 O O . ALA A 1 177 ? 27.620 6.184 -19.652 1.00 86.50 177 ALA A O 1
ATOM 1323 N N . GLY A 1 178 ? 25.473 5.592 -19.394 1.00 82.56 178 GLY A N 1
ATOM 1324 C CA . GLY A 1 178 ? 25.723 4.264 -18.818 1.00 82.56 178 GLY A CA 1
ATOM 1325 C C . GLY A 1 178 ? 25.792 4.273 -17.288 1.00 82.56 178 GLY A C 1
ATOM 1326 O O . GLY A 1 178 ? 26.078 3.248 -16.678 1.00 82.56 178 GLY A O 1
ATOM 1327 N N . GLY A 1 179 ? 25.513 5.416 -16.663 1.00 85.56 179 GLY A N 1
ATOM 1328 C CA . GLY A 1 179 ? 25.382 5.560 -15.224 1.00 85.56 179 GLY A CA 1
ATOM 1329 C C . GLY A 1 179 ? 24.058 5.014 -14.696 1.00 85.56 179 GLY A C 1
ATOM 1330 O O . GLY A 1 179 ? 23.145 4.642 -15.443 1.00 85.56 179 GLY A O 1
ATOM 1331 N N . GLN A 1 180 ? 23.966 4.946 -13.369 1.00 85.31 180 GLN A N 1
ATOM 1332 C CA . GLN A 1 180 ? 22.766 4.511 -12.667 1.00 85.31 180 GLN A CA 1
ATOM 1333 C C . GLN A 1 180 ? 21.838 5.721 -12.432 1.00 85.31 180 GLN A C 1
ATOM 1335 O O . GLN A 1 180 ? 22.157 6.569 -11.595 1.00 85.31 180 GLN A O 1
ATOM 1340 N N . PRO A 1 181 ? 20.682 5.817 -13.115 1.00 86.31 181 PRO A N 1
ATOM 1341 C CA . PRO A 1 181 ? 19.756 6.934 -12.942 1.00 86.31 181 PRO A CA 1
ATOM 1342 C C . PRO A 1 181 ? 19.081 6.862 -11.572 1.00 86.31 181 PRO A C 1
ATOM 1344 O O . PRO A 1 181 ? 18.897 5.769 -11.041 1.00 86.31 181 PRO A O 1
ATOM 1347 N N . ALA A 1 182 ? 18.652 7.988 -10.996 1.00 89.62 182 ALA A N 1
ATOM 1348 C CA . ALA A 1 182 ? 17.840 7.979 -9.774 1.00 89.62 182 ALA A CA 1
ATOM 1349 C C . ALA A 1 182 ? 16.569 7.120 -9.946 1.00 89.62 182 ALA A C 1
ATOM 1351 O O . ALA A 1 182 ? 16.038 6.999 -11.050 1.00 89.62 182 ALA A O 1
ATOM 1352 N N . ALA A 1 183 ? 16.088 6.497 -8.865 1.00 92.31 183 ALA A N 1
ATOM 1353 C CA . ALA A 1 183 ? 14.823 5.765 -8.911 1.00 92.31 183 ALA A CA 1
ATOM 1354 C C . ALA A 1 183 ? 13.664 6.721 -9.226 1.00 92.31 183 ALA A C 1
ATOM 1356 O O . ALA A 1 183 ? 13.635 7.856 -8.745 1.00 92.31 183 ALA A O 1
ATOM 1357 N N . ARG A 1 184 ? 12.703 6.250 -10.020 1.00 93.75 184 ARG A N 1
ATOM 1358 C CA . ARG A 1 184 ? 11.497 7.010 -10.354 1.00 93.75 184 ARG A CA 1
ATOM 1359 C C . ARG A 1 184 ? 10.581 7.025 -9.138 1.00 93.75 184 ARG A C 1
ATOM 1361 O O . ARG A 1 184 ? 10.462 6.006 -8.460 1.00 93.75 184 ARG A O 1
ATOM 1368 N N . THR A 1 185 ? 9.935 8.154 -8.867 1.00 93.38 185 THR A N 1
ATOM 1369 C CA . THR A 1 185 ? 9.022 8.307 -7.729 1.00 93.38 185 THR A CA 1
ATOM 1370 C C . THR A 1 185 ? 7.652 8.794 -8.180 1.00 93.38 185 THR A C 1
ATOM 1372 O O . THR A 1 185 ? 7.534 9.671 -9.033 1.00 93.38 185 THR A O 1
ATOM 1375 N N . LEU A 1 186 ? 6.604 8.200 -7.615 1.00 92.06 186 LEU A N 1
ATOM 1376 C CA . LEU A 1 186 ? 5.202 8.548 -7.833 1.00 92.06 186 LEU A CA 1
ATOM 1377 C C . LEU A 1 186 ? 4.425 8.390 -6.521 1.00 92.06 186 LEU A C 1
ATOM 1379 O O . LEU A 1 186 ? 4.883 7.736 -5.587 1.00 92.06 186 LEU A O 1
ATOM 1383 N N . THR A 1 187 ? 3.223 8.952 -6.462 1.00 91.19 187 THR A N 1
ATOM 1384 C CA . THR A 1 187 ? 2.248 8.672 -5.400 1.00 91.19 187 THR A CA 1
ATOM 1385 C C . THR A 1 187 ? 1.060 7.958 -6.023 1.00 91.19 187 THR A C 1
ATOM 1387 O O . THR A 1 187 ? 0.473 8.479 -6.971 1.00 91.19 187 THR A O 1
ATOM 1390 N N . ALA A 1 188 ? 0.716 6.775 -5.517 1.00 90.19 188 ALA A N 1
ATOM 1391 C CA . ALA A 1 188 ? -0.383 5.971 -6.034 1.00 90.19 188 ALA A CA 1
ATOM 1392 C C . ALA A 1 188 ? -1.715 6.720 -5.905 1.00 90.19 188 ALA A C 1
ATOM 1394 O O . ALA A 1 188 ? -2.025 7.269 -4.849 1.00 90.19 188 ALA A O 1
ATOM 1395 N N . ARG A 1 189 ? -2.492 6.755 -6.989 1.00 88.00 189 ARG A N 1
ATOM 1396 C CA . ARG A 1 189 ? -3.835 7.347 -7.053 1.00 88.00 189 ARG A CA 1
ATOM 1397 C C . ARG A 1 189 ? -4.705 6.538 -8.004 1.00 88.00 189 ARG A C 1
ATOM 1399 O O . ARG A 1 189 ? -4.187 5.896 -8.922 1.00 88.00 189 ARG A O 1
ATOM 1406 N N . ALA A 1 190 ? -6.020 6.605 -7.817 1.00 83.69 190 ALA A N 1
A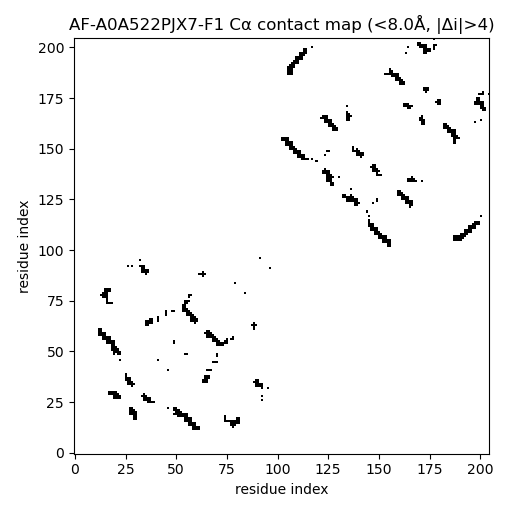TOM 1407 C CA . ALA A 1 190 ? -6.976 5.990 -8.733 1.00 83.69 190 ALA A CA 1
ATOM 1408 C C . ALA A 1 190 ? -6.748 6.458 -10.183 1.00 83.69 190 ALA A C 1
ATOM 1410 O O . ALA A 1 190 ? -6.613 7.653 -10.444 1.00 83.69 190 ALA A O 1
ATOM 1411 N N . ASN A 1 191 ? -6.722 5.509 -11.125 1.00 80.38 191 ASN A N 1
ATOM 1412 C CA . ASN A 1 191 ? -6.511 5.747 -12.560 1.00 80.38 191 ASN A CA 1
ATOM 1413 C C . ASN A 1 191 ? -5.184 6.438 -12.920 1.00 80.38 191 ASN A C 1
ATOM 1415 O O . ASN A 1 191 ? -5.069 7.016 -14.002 1.00 80.38 191 ASN A O 1
ATOM 1419 N N . LEU A 1 192 ? -4.170 6.383 -12.047 1.00 88.62 192 LEU A N 1
ATOM 1420 C CA . LEU A 1 192 ? -2.858 6.931 -12.369 1.00 88.62 192 LEU A CA 1
ATOM 1421 C C . LEU A 1 192 ? -2.227 6.153 -13.530 1.00 88.62 192 LEU A C 1
ATOM 1423 O O . LEU A 1 192 ? -1.945 4.956 -13.424 1.00 88.62 192 LEU A O 1
ATOM 1427 N N . THR A 1 193 ? -1.945 6.875 -14.610 1.00 90.81 193 THR A N 1
ATOM 1428 C CA . THR A 1 193 ? -1.158 6.392 -15.743 1.00 90.81 193 THR A CA 1
ATOM 1429 C C . THR A 1 193 ? 0.126 7.199 -15.863 1.00 90.81 193 THR A C 1
ATOM 1431 O O . THR A 1 193 ? 0.061 8.423 -15.988 1.00 90.81 193 THR A O 1
ATOM 1434 N N . ALA A 1 194 ? 1.277 6.531 -15.866 1.00 91.88 194 ALA A N 1
ATOM 1435 C CA . ALA A 1 194 ? 2.569 7.160 -16.135 1.00 91.88 194 ALA A CA 1
ATOM 1436 C C . ALA A 1 194 ? 3.182 6.594 -17.419 1.00 91.88 194 ALA A C 1
ATOM 1438 O O . ALA A 1 194 ? 3.065 5.397 -17.688 1.00 91.88 194 ALA A O 1
ATOM 1439 N N . SER A 1 195 ? 3.828 7.462 -18.197 1.00 95.50 195 SER A N 1
ATOM 1440 C CA . SER A 1 195 ? 4.527 7.097 -19.429 1.00 95.50 195 SER A CA 1
ATOM 1441 C C . SER A 1 195 ? 6.020 7.328 -19.260 1.00 95.50 195 SER A C 1
ATOM 1443 O O . SER A 1 195 ? 6.457 8.452 -19.027 1.00 95.50 195 SER A O 1
ATOM 1445 N N . ASP A 1 196 ? 6.793 6.265 -19.422 1.00 96.06 196 ASP A N 1
ATOM 1446 C CA . ASP A 1 196 ? 8.224 6.224 -19.178 1.00 96.06 196 ASP A CA 1
ATOM 1447 C C . ASP A 1 196 ? 9.001 5.833 -20.434 1.00 96.06 196 ASP A C 1
ATOM 1449 O O . ASP A 1 196 ? 8.498 5.195 -21.360 1.00 96.06 196 ASP A O 1
ATOM 1453 N N . THR A 1 197 ? 10.280 6.191 -20.460 1.00 95.94 197 THR A N 1
ATOM 1454 C CA . THR A 1 197 ? 11.233 5.710 -21.462 1.00 95.94 197 THR A CA 1
ATOM 1455 C C . THR A 1 197 ? 12.492 5.231 -20.761 1.00 95.94 197 THR A C 1
ATOM 1457 O O . THR A 1 197 ? 13.057 5.952 -19.935 1.00 95.94 197 THR A O 1
ATOM 1460 N N . VAL A 1 198 ? 12.921 4.016 -21.093 1.00 95.94 198 VAL A N 1
ATOM 1461 C CA . VAL A 1 198 ? 14.236 3.483 -20.730 1.00 95.94 198 VAL A CA 1
ATOM 1462 C C . VAL A 1 198 ? 15.203 3.877 -21.838 1.00 95.94 198 VAL A C 1
ATOM 1464 O O . VAL A 1 198 ? 14.983 3.550 -23.003 1.00 95.94 198 VAL A O 1
ATOM 1467 N N . ALA A 1 199 ? 16.261 4.609 -21.491 1.00 93.38 199 ALA A N 1
ATOM 1468 C CA . ALA A 1 199 ? 17.237 5.073 -22.473 1.00 93.38 199 ALA A CA 1
ATOM 1469 C C . ALA A 1 199 ? 18.129 3.927 -22.973 1.00 93.38 199 ALA A C 1
ATOM 1471 O O . ALA A 1 199 ? 18.407 3.832 -24.168 1.00 93.38 199 ALA A O 1
ATOM 1472 N N . ARG A 1 200 ? 18.587 3.077 -22.048 1.00 93.88 200 ARG A N 1
ATOM 1473 C CA . ARG A 1 200 ? 19.461 1.925 -22.301 1.00 93.88 200 ARG A CA 1
ATOM 1474 C C . ARG A 1 200 ? 19.423 0.932 -21.140 1.00 93.88 200 ARG A C 1
ATOM 1476 O O . ARG A 1 200 ? 18.932 1.269 -20.061 1.00 93.88 200 ARG A O 1
ATOM 1483 N N . TRP A 1 201 ? 19.983 -0.253 -21.360 1.00 95.12 201 TRP A N 1
ATOM 1484 C CA . TRP A 1 201 ? 20.202 -1.265 -20.320 1.00 95.12 201 TRP A CA 1
ATOM 1485 C C . TRP A 1 201 ? 21.666 -1.279 -19.859 1.00 95.12 201 TRP A C 1
ATOM 148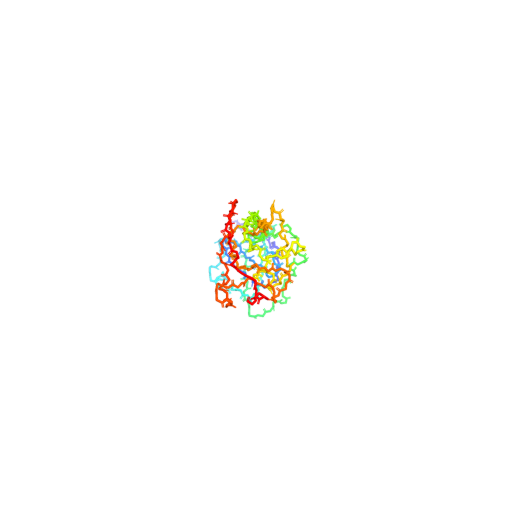7 O O . TRP A 1 201 ? 22.556 -0.984 -20.653 1.00 95.12 201 TRP A O 1
ATOM 1497 N N . SER A 1 202 ? 21.926 -1.618 -18.593 1.00 93.25 202 SER A N 1
ATOM 1498 C CA . SER A 1 202 ? 23.274 -1.570 -17.996 1.00 93.25 202 SER A CA 1
ATOM 1499 C C . SER A 1 202 ? 24.300 -2.527 -18.618 1.00 93.25 202 SER A C 1
ATOM 1501 O O . SER A 1 202 ? 25.500 -2.300 -18.501 1.00 93.25 202 SER A O 1
ATOM 1503 N N . ASP A 1 203 ? 23.860 -3.591 -19.284 1.00 92.31 203 ASP A N 1
ATOM 1504 C CA . ASP A 1 203 ? 24.708 -4.548 -20.002 1.00 92.31 203 ASP A CA 1
ATOM 1505 C C . ASP A 1 203 ? 25.072 -4.094 -21.427 1.00 92.31 203 ASP A C 1
ATOM 1507 O O . ASP A 1 203 ? 25.840 -4.767 -22.116 1.00 92.31 203 ASP A O 1
ATOM 1511 N N . GLN A 1 204 ? 24.544 -2.954 -21.878 1.00 85.94 204 GLN A N 1
ATOM 1512 C CA . GLN A 1 204 ? 24.853 -2.383 -23.185 1.00 85.94 204 GLN A CA 1
ATOM 1513 C C . GLN A 1 204 ? 26.096 -1.494 -23.086 1.00 85.94 204 GLN A C 1
ATOM 1515 O O . GLN A 1 204 ? 26.135 -0.548 -22.299 1.00 85.94 204 GLN A O 1
ATOM 1520 N N . ARG A 1 205 ? 27.113 -1.826 -23.889 1.00 62.91 205 ARG A N 1
ATOM 1521 C CA . ARG A 1 205 ? 28.315 -1.006 -24.085 1.00 62.91 205 ARG A CA 1
ATOM 1522 C C . ARG A 1 205 ? 28.100 0.092 -25.114 1.00 62.91 205 ARG A C 1
ATOM 1524 O O . ARG A 1 205 ? 27.384 -0.170 -26.105 1.00 62.91 205 ARG A O 1
#